Protein 6KRY (pdb70)

B-factor: mean 19.7, std 8.72, range [7.99, 68.61]

Sequence (224 aa):
DKNDLKKKSDIDSSKLFNLTSYYTDITWQLDESNKISTDQLLNNTIILKDIDISVLKTSSLKVEFNSSDLANQFKGKNIDIYGLYYGNKCVGLTEEKTSCLYGGVTIYDGNQLDEERVIGVNVFKDGIQQEGFVIKTKKAKVTVQELDTKVRFKLENLYKIYNKDTGNIQKGCIFFHSNNHQNQSFYYDLYNIKGSVGAEFFQFYSDNRTVSSSNYHIDVFLYK

Organism: Staphylococcus aureus (NCBI:txid1280)

CATH classification: 3.10.20.120 (+1 more: 2.40.50.110)

Radius of gyration: 17.5 Å; Cα contacts (8 Å, |Δi|>4): 479; chains: 1; bounding box: 30×43×47 Å

Structure (mmCIF, N/CA/C/O backbone):
data_6KRY
#
_entry.id   6KRY
#
_cell.length_a   42.000
_cell.length_b   64.420
_cell.length_c   50.140
_cell.angle_alpha   90.000
_cell.angle_beta   110.030
_cell.angle_gamma   90.000
#
_symmetry.space_group_name_H-M   'P 1 21 1'
#
loop_
_entity.id
_entity.type
_entity.pdbx_description
1 polymer 'Enterotoxin SEN variant'
2 water water
#
loop_
_atom_site.group_PDB
_atom_site.id
_atom_site.type_symbol
_atom_site.label_atom_id
_atom_site.label_alt_id
_atom_site.label_comp_id
_atom_site.label_asym_id
_atom_site.label_entity_id
_atom_site.label_seq_id
_atom_site.pdbx_PDB_ins_code
_atom_site.Cartn_x
_atom_site.Cartn_y
_atom_site.Cartn_z
_atom_site.occupancy
_atom_site.B_iso_or_equiv
_atom_site.auth_seq_id
_atom_site.auth_comp_id
_atom_site.auth_asym_id
_atom_site.auth_atom_id
_atom_site.pdbx_PDB_model_num
ATOM 1 N N . ASP A 1 3 ? 19.263 47.810 -8.502 1.00 24.03 27 ASP A N 1
ATOM 2 C CA . ASP A 1 3 ? 19.689 46.898 -9.635 1.00 23.41 27 ASP A CA 1
ATOM 3 C C . ASP A 1 3 ? 18.718 45.711 -9.685 1.00 20.86 27 ASP A C 1
ATOM 4 O O . ASP A 1 3 ? 18.786 44.829 -8.839 1.00 18.66 27 ASP A O 1
ATOM 9 N N . LYS A 1 4 ? 17.865 45.685 -10.711 1.00 20.20 28 LYS A N 1
ATOM 10 C CA . LYS A 1 4 ? 16.837 44.659 -10.873 1.00 20.28 28 LYS A CA 1
ATOM 11 C C . LYS A 1 4 ? 17.453 43.257 -10.957 1.00 17.50 28 LYS A C 1
ATOM 12 O O . LYS A 1 4 ? 16.790 42.293 -10.572 1.00 16.46 28 LYS A O 1
ATOM 18 N N . ASN A 1 5 ? 18.699 43.127 -11.444 1.00 14.96 29 ASN A N 1
ATOM 19 C CA . ASN A 1 5 ? 19.300 41.808 -11.617 1.00 16.82 29 ASN A CA 1
ATOM 20 C C . ASN A 1 5 ? 19.891 41.270 -10.302 1.00 17.49 29 ASN A C 1
ATOM 21 O O . ASN A 1 5 ? 20.302 40.128 -10.258 1.00 18.40 29 ASN A O 1
ATOM 26 N N . ASP A 1 6 ? 19.846 42.057 -9.227 1.00 18.14 30 ASP A N 1
ATOM 27 C CA . ASP A 1 6 ? 20.139 41.586 -7.892 1.00 20.99 30 ASP A CA 1
ATOM 28 C C . ASP A 1 6 ? 18.871 41.067 -7.194 1.00 21.20 30 ASP A C 1
ATOM 29 O O . ASP A 1 6 ? 18.948 40.516 -6.076 1.00 25.54 30 ASP A O 1
ATOM 34 N N . LEU A 1 7 ? 17.692 41.286 -7.780 1.00 17.05 31 LEU A N 1
ATOM 35 C CA . LEU A 1 7 ? 16.447 40.866 -7.139 1.00 17.06 31 LEU A CA 1
ATOM 36 C C . LEU A 1 7 ? 16.023 39.513 -7.694 1.00 18.17 31 LEU A C 1
ATOM 37 O O . LEU A 1 7 ? 16.214 39.251 -8.875 1.00 15.32 31 LEU A O 1
ATOM 42 N N . LYS A 1 8 ? 15.459 38.670 -6.835 1.00 17.19 32 LYS A N 1
ATOM 43 C CA . LYS A 1 8 ? 14.981 37.345 -7.242 1.00 18.44 32 LYS A CA 1
ATOM 44 C C . LYS A 1 8 ? 13.646 37.494 -7.987 1.00 16.59 32 LYS A C 1
ATOM 45 O O . LYS A 1 8 ? 12.916 38.481 -7.830 1.00 14.94 32 LYS A O 1
ATOM 51 N N . LYS A 1 9 ? 13.324 36.476 -8.771 1.00 16.66 33 LYS A N 1
ATOM 52 C CA . LYS A 1 9 ? 12.182 36.486 -9.645 1.00 18.76 33 LYS A CA 1
ATOM 53 C C . LYS A 1 9 ? 11.028 35.680 -9.024 1.00 18.46 33 LYS A C 1
ATOM 54 O O . LYS A 1 9 ? 11.250 34.585 -8.546 1.00 18.26 33 LYS A O 1
ATOM 60 N N . LYS A 1 10 ? 9.797 36.208 -9.075 1.00 16.34 34 LYS A N 1
ATOM 61 C CA . LYS A 1 10 ? 8.636 35.460 -8.607 1.00 17.25 34 LYS A CA 1
ATOM 62 C C . LYS A 1 10 ? 8.500 34.087 -9.305 1.00 18.18 34 LYS A C 1
ATOM 63 O O . LYS A 1 10 ? 8.134 33.104 -8.659 1.00 17.61 34 LYS A O 1
ATOM 69 N N . SER A 1 11 ? 8.752 34.027 -10.613 1.00 19.89 35 SER A N 1
ATOM 70 C CA . SER A 1 11 ? 8.555 32.797 -11.397 1.00 22.10 35 SER A CA 1
ATOM 71 C C . SER A 1 11 ? 9.547 31.698 -11.003 1.00 22.91 35 SER A C 1
ATOM 72 O O . SER A 1 11 ? 9.361 30.573 -11.384 1.00 24.34 35 SER A O 1
ATOM 75 N N . ASP A 1 12 ? 10.583 32.006 -10.224 1.00 24.18 36 ASP A N 1
ATOM 76 C CA . ASP A 1 12 ? 11.532 30.990 -9.714 1.00 26.06 36 ASP A CA 1
ATOM 77 C C . ASP A 1 12 ? 11.113 30.408 -8.355 1.00 23.53 36 ASP A C 1
ATOM 78 O O . ASP A 1 12 ? 11.872 29.618 -7.750 1.00 20.96 36 ASP A O 1
ATOM 83 N N . ILE A 1 13 ? 9.986 30.880 -7.801 1.00 19.09 37 ILE A N 1
ATOM 84 C CA . ILE A 1 13 ? 9.499 30.393 -6.543 1.00 18.09 37 ILE A CA 1
ATOM 85 C C . ILE A 1 13 ? 8.526 29.253 -6.852 1.00 16.59 37 ILE A C 1
ATOM 86 O O . ILE A 1 13 ? 7.657 29.393 -7.707 1.00 17.99 37 ILE A O 1
ATOM 91 N N . ASP A 1 14 ? 8.755 28.115 -6.203 1.00 17.19 38 ASP A N 1
ATOM 92 C CA . ASP A 1 14 ? 7.898 26.955 -6.284 1.00 19.49 38 ASP A CA 1
ATOM 93 C C . ASP A 1 14 ? 6.427 27.370 -6.069 1.00 17.82 38 ASP A C 1
ATOM 94 O O . ASP A 1 14 ? 6.127 28.158 -5.183 1.00 15.82 38 ASP A O 1
ATOM 99 N N . SER A 1 15 ? 5.500 26.834 -6.872 1.00 15.34 39 SER A N 1
ATOM 100 C CA . SER A 1 15 ? 4.111 27.195 -6.741 1.00 14.48 39 SER A CA 1
ATOM 101 C C . SER A 1 15 ? 3.572 26.895 -5.333 1.00 13.51 39 SER A C 1
ATOM 102 O O . SER A 1 15 ? 2.802 27.686 -4.834 1.00 12.62 39 SER A O 1
ATOM 105 N N . SER A 1 16 ? 3.981 25.787 -4.696 1.00 13.63 40 SER A N 1
ATOM 106 C CA . SER A 1 16 ? 3.470 25.495 -3.321 1.00 14.37 40 SER A CA 1
ATOM 107 C C . SER A 1 16 ? 3.882 26.587 -2.323 1.00 14.38 40 SER A C 1
ATOM 108 O O . SER A 1 16 ? 3.135 26.960 -1.397 1.00 13.75 40 SER A O 1
ATOM 111 N N . LYS A 1 17 ? 5.103 27.087 -2.474 1.00 14.75 41 LYS A N 1
ATOM 112 C CA . LYS A 1 17 ? 5.589 28.139 -1.630 1.00 14.78 41 LYS A CA 1
ATOM 113 C C . LYS A 1 17 ? 4.784 29.433 -1.826 1.00 13.65 41 LYS A C 1
ATOM 114 O O . LYS A 1 17 ? 4.473 30.107 -0.875 1.00 12.61 41 LYS A O 1
A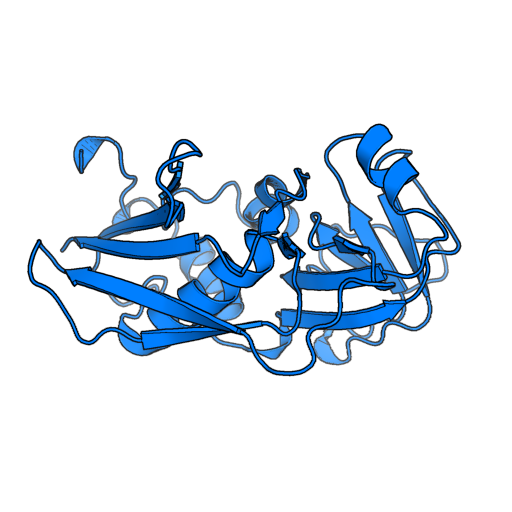TOM 120 N N . LEU A 1 18 ? 4.521 29.830 -3.065 1.00 12.40 42 LEU A N 1
ATOM 121 C CA . LEU A 1 18 ? 3.720 31.018 -3.295 1.00 12.53 42 LEU A CA 1
ATOM 122 C C . LEU A 1 18 ? 2.335 30.857 -2.674 1.00 12.64 42 LEU A C 1
ATOM 123 O O . LEU A 1 18 ? 1.761 31.805 -2.125 1.00 12.85 42 LEU A O 1
ATOM 128 N N . PHE A 1 19 ? 1.786 29.641 -2.743 1.00 12.16 43 PHE A N 1
ATOM 129 C CA . PHE A 1 19 ? 0.477 29.376 -2.164 1.00 12.08 43 PHE A CA 1
ATOM 130 C C . PHE A 1 19 ? 0.479 29.606 -0.636 1.00 12.45 43 PHE A C 1
ATOM 131 O O . PHE A 1 19 ? -0.410 30.249 -0.051 1.00 13.43 43 PHE A O 1
ATOM 139 N N . ASN A 1 20 ? 1.488 29.063 0.035 1.00 11.94 44 ASN A N 1
ATOM 140 C CA . ASN A 1 20 ? 1.660 29.250 1.502 1.00 12.87 44 ASN A CA 1
ATOM 141 C C . ASN A 1 20 ? 1.976 30.719 1.842 1.00 11.84 44 ASN A C 1
ATOM 142 O O . ASN A 1 20 ? 1.408 31.223 2.801 1.00 12.27 44 ASN A O 1
ATOM 147 N N . LEU A 1 21 ? 2.804 31.404 1.041 1.00 11.88 45 LEU A N 1
ATOM 148 C CA . LEU A 1 21 ? 3.072 32.836 1.280 1.00 11.83 45 LEU A CA 1
ATOM 149 C C . LEU A 1 21 ? 1.785 33.662 1.105 1.00 11.59 45 LEU A C 1
ATOM 150 O O . LEU A 1 21 ? 1.542 34.607 1.856 1.00 11.38 45 LEU A O 1
ATOM 155 N N . THR A 1 22 ? 0.974 33.310 0.115 1.00 12.02 46 THR A N 1
ATOM 156 C CA . THR A 1 22 ? -0.276 34.009 -0.108 1.00 13.29 46 THR A CA 1
ATOM 157 C C . THR A 1 22 ? -1.154 33.959 1.151 1.00 13.30 46 THR A C 1
ATOM 158 O O . THR A 1 22 ? -1.776 34.973 1.511 1.00 13.44 46 THR A O 1
ATOM 162 N N . SER A 1 23 ? -1.266 32.775 1.767 1.00 12.81 47 SER A N 1
ATOM 163 C CA . SER A 1 23 ? -2.054 32.608 3.000 1.00 14.30 47 SER A CA 1
ATOM 164 C C . SER A 1 23 ? -1.523 33.543 4.099 1.00 12.23 47 SER A C 1
ATOM 165 O O . SER A 1 23 ? -2.257 34.264 4.757 1.00 13.59 47 SER A O 1
ATOM 168 N N . TYR A 1 24 ? -0.200 33.550 4.267 1.00 11.58 48 TYR A N 1
ATOM 169 C CA . TYR A 1 24 ? 0.448 34.378 5.294 1.00 11.30 48 TYR A CA 1
ATOM 170 C C . TYR A 1 24 ? 0.187 35.886 5.126 1.00 12.05 48 TYR A C 1
ATOM 171 O O . TYR A 1 24 ? 0.157 36.629 6.132 1.00 12.72 48 TYR A O 1
ATOM 180 N N . TYR A 1 25 ? -0.034 36.355 3.881 1.00 11.16 49 TYR A N 1
ATOM 181 C CA . TYR A 1 25 ? -0.144 37.757 3.595 1.00 11.68 49 TYR A CA 1
ATOM 182 C C . TYR A 1 25 ? -1.571 38.117 3.155 1.00 12.71 49 TYR A C 1
ATOM 183 O O . TYR A 1 25 ? -1.793 39.273 2.826 1.00 14.35 49 TYR A O 1
ATOM 192 N N . THR A 1 26 ? -2.499 37.150 3.217 1.00 15.27 50 THR A N 1
ATOM 193 C CA . THR A 1 26 ? -3.927 37.397 2.964 1.00 18.68 50 THR A CA 1
ATOM 194 C C . THR A 1 26 ? -4.753 37.319 4.254 1.00 20.24 50 THR A C 1
ATOM 195 O O . THR A 1 26 ? -5.713 38.069 4.407 1.00 20.86 50 THR A O 1
ATOM 199 N N . ASP A 1 27 ? -4.477 36.342 5.120 1.00 20.10 51 ASP A N 1
ATOM 200 C CA . ASP A 1 27 ? -5.358 36.075 6.301 1.00 21.64 51 ASP A CA 1
ATOM 201 C C . ASP A 1 27 ? -4.789 36.837 7.495 1.00 20.23 51 ASP A C 1
ATOM 202 O O . ASP A 1 27 ? -3.676 36.490 7.911 1.00 15.37 51 ASP A O 1
ATOM 207 N N . ILE A 1 28 ? -5.502 37.865 7.984 1.00 19.31 52 ILE A N 1
ATOM 208 C CA . ILE A 1 28 ? -4.967 38.741 9.075 1.00 23.09 52 ILE A CA 1
ATOM 209 C C . ILE A 1 28 ? -4.719 37.939 10.353 1.00 21.17 52 ILE A C 1
ATOM 210 O O . ILE A 1 28 ? -3.961 38.420 11.203 1.00 20.83 52 ILE A O 1
ATOM 215 N N . THR A 1 29 ? -5.303 36.738 10.474 1.00 21.67 53 THR A N 1
ATOM 216 C CA . THR A 1 29 ? -5.158 35.926 11.681 1.00 22.35 53 THR A CA 1
ATOM 217 C C . THR A 1 29 ? -3.698 35.494 11.909 1.00 20.68 53 THR A C 1
ATOM 218 O O . THR A 1 29 ? -3.343 35.181 13.033 1.00 25.27 53 THR A O 1
ATOM 222 N N . TRP A 1 30 ? -2.843 35.502 10.887 1.00 16.59 54 TRP A N 1
ATOM 223 C CA . TRP A 1 30 ? -1.426 35.161 11.093 1.00 17.18 54 TRP A CA 1
ATOM 224 C C . TRP A 1 30 ? -0.653 36.263 11.831 1.00 15.72 54 TRP A C 1
ATOM 225 O O . TRP A 1 30 ? 0.484 36.019 12.173 1.00 16.00 54 TRP A O 1
ATOM 236 N N . GLN A 1 31 ? -1.208 37.476 11.954 1.00 17.22 55 GLN A N 1
ATOM 237 C CA . GLN A 1 31 ? -0.550 38.613 12.577 1.00 18.18 55 GLN A CA 1
ATOM 238 C C . GLN A 1 31 ? -0.888 38.616 14.067 1.00 18.39 55 GLN A C 1
ATOM 239 O O . GLN A 1 31 ? -2.016 38.865 14.438 1.00 18.85 55 GLN A O 1
ATOM 245 N N . LEU A 1 32 ? 0.114 38.319 14.883 1.00 15.67 56 LEU A N 1
ATOM 246 C CA . LEU A 1 32 ? 0.061 38.394 16.326 1.00 17.47 56 LEU A CA 1
ATOM 247 C C . LEU A 1 32 ? 0.357 39.846 16.721 1.00 17.61 56 LEU A C 1
ATOM 248 O O . LEU A 1 32 ? 1.243 40.482 16.158 1.00 16.83 56 LEU A O 1
ATOM 253 N N . ASP A 1 33 ? -0.460 40.404 17.616 1.00 16.59 57 ASP A N 1
ATOM 254 C CA . ASP A 1 33 ? -0.342 41.791 18.056 1.00 17.74 57 ASP A CA 1
ATOM 255 C C . ASP A 1 33 ? -0.728 41.790 19.549 1.00 18.58 57 ASP A C 1
ATOM 256 O O . ASP A 1 33 ? -1.923 41.884 19.890 1.00 18.89 57 ASP A O 1
ATOM 261 N N . GLU A 1 34 ? 0.268 41.638 20.426 1.00 16.02 58 GLU A N 1
ATOM 262 C CA . GLU A 1 34 ? 0.027 41.441 21.853 1.00 18.26 58 GLU A CA 1
ATOM 263 C C . GLU A 1 34 ? 0.712 42.559 22.609 1.00 16.75 58 GLU A C 1
ATOM 264 O O . GLU A 1 34 ? 1.805 42.972 22.208 1.00 15.46 58 GLU A O 1
ATOM 270 N N . SER A 1 35 ? 0.070 43.045 23.684 1.00 16.77 59 SER A N 1
ATOM 271 C CA . SER A 1 35 ? 0.641 44.181 24.460 1.00 16.74 59 SER A CA 1
ATOM 272 C C . SER A 1 35 ? 0.786 43.806 25.933 1.00 14.12 59 SER A C 1
ATOM 273 O O . SER A 1 35 ? -0.090 43.165 26.512 1.00 13.73 59 SER A O 1
ATOM 276 N N . ASN A 1 36 ? 1.883 44.271 26.504 1.00 12.21 60 ASN A N 1
ATOM 277 C CA . ASN A 1 36 ? 2.157 44.244 27.953 1.00 12.46 60 ASN A CA 1
ATOM 278 C C . ASN A 1 36 ? 2.092 42.805 28.489 1.00 12.56 60 ASN A C 1
ATOM 279 O O . ASN A 1 36 ? 1.387 42.503 29.446 1.00 11.07 60 ASN A O 1
ATOM 284 N N . LYS A 1 37 ? 2.891 41.937 27.875 1.00 11.98 61 LYS A N 1
ATOM 285 C CA . LYS A 1 37 ? 3.029 40.568 28.297 1.00 12.43 61 LYS A CA 1
ATOM 286 C C . LYS A 1 37 ? 4.391 40.398 28.963 1.00 12.00 61 LYS A C 1
ATOM 287 O O . LYS A 1 37 ? 5.216 41.276 28.934 1.00 11.23 61 LYS A O 1
ATOM 293 N N . ILE A 1 38 ? 4.621 39.226 29.562 1.00 12.30 62 ILE A N 1
ATOM 294 C CA . ILE A 1 38 ? 5.868 38.946 30.273 1.00 13.03 62 ILE A CA 1
ATOM 295 C C . ILE A 1 38 ? 6.178 37.463 30.094 1.00 12.65 62 ILE A C 1
ATOM 296 O O . ILE A 1 38 ? 5.287 36.596 30.265 1.00 13.61 62 ILE A O 1
ATOM 301 N N . SER A 1 39 ? 7.441 37.153 29.817 1.00 13.04 63 SER A N 1
ATOM 302 C CA . SER A 1 39 ? 7.866 35.769 29.685 1.00 12.70 63 SER A CA 1
ATOM 303 C C . SER A 1 39 ? 8.114 35.136 31.054 1.00 13.78 63 SER A C 1
ATOM 304 O O . SER A 1 39 ? 8.590 35.787 32.012 1.00 12.02 63 SER A O 1
ATOM 307 N N . THR A 1 40 ? 7.806 33.831 31.138 1.00 13.19 64 THR A N 1
ATOM 308 C CA . THR A 1 40 ? 7.915 33.088 32.401 1.00 13.90 64 THR A CA 1
ATOM 309 C C . THR A 1 40 ? 8.680 31.756 32.259 1.00 14.50 64 THR A C 1
ATOM 310 O O . THR A 1 40 ? 8.904 31.094 33.254 1.00 15.11 64 THR A O 1
ATOM 314 N N . ASP A 1 41 ? 9.160 31.427 31.061 1.00 13.10 65 ASP A N 1
ATOM 315 C CA . ASP A 1 41 ? 9.995 30.203 30.859 1.00 13.90 65 ASP A CA 1
ATOM 316 C C . ASP A 1 41 ? 10.880 30.409 29.630 1.00 13.32 65 ASP A C 1
ATOM 317 O O . ASP A 1 41 ? 10.845 31.475 28.972 1.00 12.08 65 ASP A O 1
ATOM 322 N N . GLN A 1 42 ? 11.690 29.386 29.337 1.00 12.52 66 GLN A N 1
ATOM 323 C CA . GLN A 1 42 ? 12.708 29.481 28.350 1.00 12.66 66 GLN A CA 1
ATOM 324 C C . GLN A 1 42 ? 13.140 28.049 28.012 1.00 12.86 66 GLN A C 1
ATOM 325 O O . GLN A 1 42 ? 13.222 27.230 28.911 1.00 13.03 66 GLN A O 1
ATOM 331 N N . LEU A 1 43 ? 13.384 27.755 26.736 1.00 12.01 67 LEU A N 1
ATOM 332 C CA . LEU A 1 43 ? 14.035 26.481 26.353 1.00 11.70 67 LEU A CA 1
ATOM 333 C C . LEU A 1 43 ? 15.480 26.819 25.976 1.00 11.98 67 LEU A C 1
ATOM 334 O O . LEU A 1 43 ? 16.292 26.988 26.883 1.00 11.56 67 LEU A O 1
ATOM 339 N N . LEU A 1 44 ? 15.783 27.042 24.698 1.00 12.30 68 LEU A N 1
ATOM 340 C CA . LEU A 1 44 ? 17.164 27.428 24.383 1.00 12.45 68 LEU A CA 1
ATOM 341 C C . LEU A 1 44 ? 17.383 28.845 24.923 1.00 12.45 68 LEU A C 1
ATOM 342 O O . LEU A 1 44 ? 16.434 29.630 25.123 1.00 12.90 68 LEU A O 1
ATOM 347 N N . ASN A 1 45 ? 18.650 29.198 25.089 1.00 12.66 69 ASN A N 1
ATOM 348 C CA . ASN A 1 45 ? 19.047 30.467 25.673 1.00 13.10 69 ASN A CA 1
ATOM 349 C C . ASN A 1 45 ? 18.704 31.663 24.773 1.00 13.43 69 ASN A C 1
ATOM 350 O O . ASN A 1 45 ? 18.761 32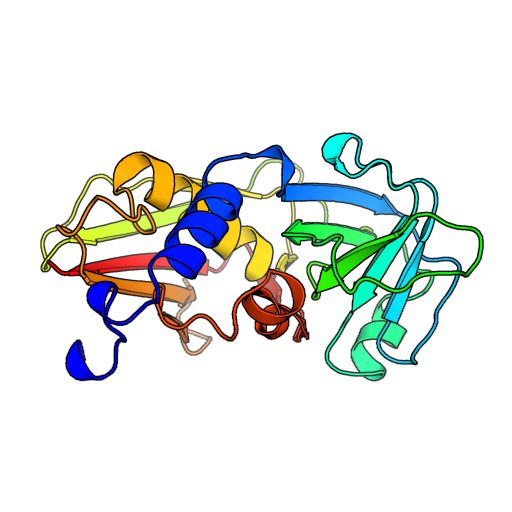.828 25.212 1.00 13.14 69 ASN A O 1
ATOM 355 N N . ASN A 1 46 ? 18.353 31.408 23.527 1.00 13.47 70 ASN A N 1
ATOM 356 C CA . ASN A 1 46 ? 17.935 32.499 22.629 1.00 13.81 70 ASN A CA 1
ATOM 357 C C . ASN A 1 46 ? 16.401 32.545 22.461 1.00 14.06 70 ASN A C 1
ATOM 358 O O . ASN A 1 46 ? 15.942 33.189 21.534 1.00 13.21 70 ASN A O 1
ATOM 363 N N . THR A 1 47 ? 15.629 31.937 23.382 1.00 12.33 71 THR A N 1
ATOM 364 C CA . THR A 1 47 ? 14.177 31.937 23.365 1.00 12.26 71 THR A CA 1
ATOM 365 C C . THR A 1 47 ? 13.634 32.484 24.680 1.00 11.27 71 THR A C 1
ATOM 366 O O . THR A 1 47 ? 14.324 32.503 25.688 1.00 11.17 71 THR A O 1
ATOM 370 N N . ILE A 1 48 ? 12.391 32.965 24.632 1.00 11.19 72 ILE A N 1
ATOM 371 C CA . ILE A 1 48 ? 11.584 33.216 25.783 1.00 10.89 72 ILE A CA 1
ATOM 372 C C . ILE A 1 48 ? 10.181 32.663 25.509 1.00 11.00 72 ILE A C 1
ATOM 373 O O . ILE A 1 48 ? 9.737 32.577 24.365 1.00 11.90 72 ILE A O 1
ATOM 378 N N . ILE A 1 49 ? 9.510 32.205 26.580 1.00 11.50 73 ILE A N 1
ATOM 379 C CA . ILE A 1 49 ? 8.222 31.600 26.493 1.00 12.68 73 ILE A CA 1
ATOM 380 C C . ILE A 1 49 ? 7.225 32.375 27.344 1.00 12.38 73 ILE A C 1
ATOM 381 O O . ILE A 1 49 ? 7.464 32.690 28.511 1.00 11.95 73 ILE A O 1
ATOM 386 N N . LEU A 1 50 ? 6.093 32.676 26.707 1.00 13.32 74 LEU A N 1
ATOM 387 C CA . LEU A 1 50 ? 4.972 33.406 27.275 1.00 14.96 74 LEU A CA 1
ATOM 388 C C . LEU A 1 50 ? 3.733 32.519 27.315 1.00 15.75 74 LEU A C 1
ATOM 389 O O . LEU A 1 50 ? 3.417 31.834 26.327 1.00 14.10 74 LEU A O 1
ATOM 394 N N . LYS A 1 51 ? 3.014 32.583 28.446 1.00 15.89 75 LYS A N 1
ATOM 395 C CA . LYS A 1 51 ? 1.788 31.804 28.679 1.00 17.37 75 LYS A CA 1
ATOM 396 C C . LYS A 1 51 ? 0.549 32.629 28.326 1.00 18.25 75 LYS A C 1
ATOM 397 O O . L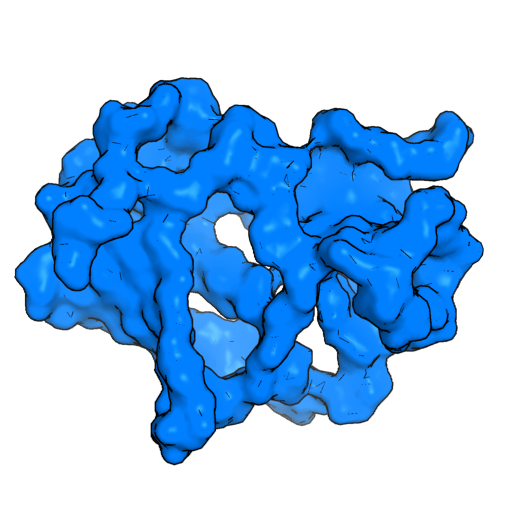YS A 1 51 ? 0.615 33.826 28.238 1.00 17.49 75 LYS A O 1
ATOM 403 N N . ASP A 1 52 ? -0.581 31.943 28.154 1.00 21.17 76 ASP A N 1
ATOM 404 C CA . ASP A 1 52 ? -1.888 32.588 28.003 1.00 24.55 76 ASP A CA 1
ATOM 405 C C . ASP A 1 52 ? -1.837 33.563 26.827 1.00 22.93 76 ASP A C 1
ATOM 406 O O . ASP A 1 52 ? -2.295 34.692 26.893 1.00 24.87 76 ASP A O 1
ATOM 411 N N . ILE A 1 53 ? -1.252 33.103 25.738 1.00 19.79 77 ILE A N 1
ATOM 412 C CA . ILE A 1 53 ? -1.385 33.772 24.466 1.00 20.57 77 ILE A CA 1
ATOM 413 C C . ILE A 1 53 ? -2.209 32.852 23.566 1.00 21.47 77 ILE A C 1
ATOM 414 O O . ILE A 1 53 ? -1.681 31.855 23.064 1.00 20.53 77 ILE A O 1
ATOM 419 N N . ASP A 1 54 ? -3.483 33.192 23.378 1.00 20.75 78 ASP A N 1
ATOM 420 C CA . ASP A 1 54 ? -4.435 32.261 22.797 1.00 24.21 78 ASP A CA 1
ATOM 421 C C . ASP A 1 54 ? -4.536 32.556 21.308 1.00 21.04 78 ASP A C 1
ATOM 422 O O . ASP A 1 54 ? -4.801 33.678 20.889 1.00 22.12 78 ASP A O 1
ATOM 427 N N . ILE A 1 55 ? -4.220 31.543 20.514 1.00 19.32 79 ILE A N 1
ATOM 428 C CA . ILE A 1 55 ? -4.320 31.637 19.089 1.00 20.96 79 ILE A CA 1
ATOM 429 C C . ILE A 1 55 ? -5.315 30.563 18.629 1.00 21.92 79 ILE A C 1
ATOM 430 O O . ILE A 1 55 ? -4.984 29.349 18.512 1.00 22.58 79 ILE A O 1
ATOM 435 N N . SER A 1 56 ? -6.523 31.040 18.369 1.00 25.20 80 SER A N 1
ATOM 436 C CA . SER A 1 56 ? -7.664 30.207 18.098 1.00 28.68 80 SER A CA 1
ATOM 437 C C . SER A 1 56 ? -7.423 29.292 16.889 1.00 26.90 80 SER A C 1
ATOM 438 O O . SER A 1 56 ? -7.722 28.090 16.907 1.00 29.01 80 SER A O 1
ATOM 441 N N . VAL A 1 57 ? -6.869 29.847 15.823 1.00 28.82 81 VAL A N 1
ATOM 442 C CA . VAL A 1 57 ? -6.802 29.091 14.576 1.00 29.68 81 VAL A CA 1
ATOM 443 C C . VAL A 1 57 ? -5.839 27.906 14.702 1.00 29.22 81 VAL A C 1
ATOM 444 O O . VAL A 1 57 ? -5.992 26.951 13.957 1.00 29.20 81 VAL A O 1
ATOM 448 N N . LEU A 1 58 ? -4.854 27.945 15.612 1.00 26.16 82 LEU A N 1
ATOM 449 C CA . LEU A 1 58 ? -3.909 26.811 15.766 1.00 25.26 82 LEU A CA 1
ATOM 450 C C . LEU A 1 58 ? -4.204 26.046 17.063 1.00 23.27 82 LEU A C 1
ATOM 451 O O . LEU A 1 58 ? -3.562 25.069 17.340 1.00 21.04 82 LEU A O 1
ATOM 456 N N . LYS A 1 59 ? -5.157 26.539 17.854 1.00 24.74 83 LYS A N 1
ATOM 457 C CA . LYS A 1 59 ? -5.552 25.958 19.156 1.00 25.67 83 LYS A CA 1
ATOM 458 C C . LYS A 1 59 ? -4.347 25.913 20.093 1.00 24.55 83 LYS A C 1
ATOM 459 O O . LYS A 1 59 ? -4.160 24.920 20.770 1.00 24.26 83 LYS A O 1
ATOM 465 N N . THR A 1 60 ? -3.544 26.990 20.132 1.00 21.62 84 THR A N 1
ATOM 466 C CA . THR A 1 60 ? -2.378 27.069 21.026 1.00 19.70 84 THR A CA 1
ATOM 467 C C . THR A 1 60 ? -2.642 28.143 22.086 1.00 18.59 84 THR A C 1
ATOM 468 O O . THR A 1 60 ? -3.434 29.041 21.874 1.00 20.56 84 THR A O 1
ATOM 472 N N . SER A 1 61 ? -1.953 28.010 23.225 1.00 19.87 85 SER A N 1
ATOM 473 C CA . SER A 1 61 ? -2.103 28.851 24.425 1.00 20.89 85 SER A CA 1
ATOM 474 C C . SER A 1 61 ? -0.790 29.486 24.861 1.00 18.22 85 SER A C 1
ATOM 475 O O . SER A 1 61 ? -0.814 30.295 25.791 1.00 19.60 85 SER A O 1
ATOM 478 N N . SER A 1 62 ? 0.345 28.991 24.350 1.00 16.90 86 SER A N 1
ATOM 479 C CA . SER A 1 62 ? 1.661 29.529 24.702 1.00 16.07 86 SER A CA 1
ATOM 480 C C . SER A 1 62 ? 2.381 30.031 23.450 1.00 15.58 86 SER A C 1
ATOM 481 O O . SER A 1 62 ? 2.067 29.613 22.354 1.00 15.43 86 SER A O 1
ATOM 484 N N . LEU A 1 63 ? 3.350 30.924 23.653 1.00 13.89 87 LEU A N 1
ATOM 485 C CA . LEU A 1 63 ? 4.111 31.503 22.550 1.00 13.77 87 LEU A CA 1
ATOM 486 C C . LEU A 1 63 ? 5.600 31.425 22.889 1.00 12.84 87 LEU A C 1
ATOM 487 O O . LEU A 1 63 ? 6.012 31.923 23.951 1.00 11.97 87 LEU A O 1
ATOM 492 N N . LYS A 1 64 ? 6.389 30.918 21.943 1.00 12.47 88 LYS A N 1
ATOM 493 C CA . LYS A 1 64 ? 7.822 30.967 22.122 1.00 11.59 88 LYS A CA 1
ATOM 494 C C . LYS A 1 64 ? 8.352 31.963 21.099 1.00 11.46 88 LYS A C 1
ATOM 495 O O . LYS A 1 64 ? 8.059 31.886 19.916 1.00 12.16 88 LYS A O 1
ATOM 501 N N . VAL A 1 65 ? 9.071 32.952 21.587 1.00 11.61 89 VAL A N 1
ATOM 502 C CA . VAL A 1 65 ? 9.784 33.885 20.732 1.00 12.04 89 VAL A CA 1
ATOM 503 C C . VAL A 1 65 ? 11.232 33.423 20.620 1.00 12.52 89 VAL A C 1
ATOM 504 O O . VAL A 1 65 ? 11.895 33.151 21.632 1.00 12.87 89 VAL A O 1
ATOM 508 N N . GLU A 1 66 ? 11.701 33.382 19.369 1.00 12.52 90 GLU A N 1
ATOM 509 C CA . GLU A 1 66 ? 13.048 32.985 19.017 1.00 14.27 90 GLU A CA 1
ATOM 510 C C . GLU A 1 66 ? 13.822 34.204 18.493 1.00 12.61 90 GLU A C 1
ATOM 511 O O . GLU A 1 66 ? 13.355 34.892 17.569 1.00 11.89 90 GLU A O 1
ATOM 517 N N . PHE A 1 67 ? 15.026 34.408 19.052 1.00 11.36 91 PHE A N 1
ATOM 518 C CA . PHE A 1 67 ? 15.930 35.470 18.695 1.00 11.42 91 PHE A CA 1
ATOM 519 C C . PHE A 1 67 ? 17.206 34.824 18.159 1.00 12.08 91 PHE A C 1
ATOM 520 O O . PHE A 1 67 ? 17.370 33.619 18.361 1.00 11.57 91 PHE A O 1
ATOM 528 N N . ASN A 1 68 ? 18.089 35.630 17.573 1.00 11.68 92 ASN A N 1
ATOM 529 C CA . ASN A 1 68 ? 19.294 35.099 16.936 1.00 14.44 92 ASN A CA 1
ATOM 530 C C . ASN A 1 68 ? 20.460 35.104 17.943 1.00 14.94 92 ASN A C 1
ATOM 531 O O . ASN A 1 68 ? 21.562 34.725 17.562 1.00 16.40 92 ASN A O 1
ATOM 536 N N . SER A 1 69 ? 20.207 35.438 19.211 1.00 14.38 93 SER A N 1
ATOM 537 C CA . SER A 1 69 ? 21.276 35.488 20.229 1.00 14.64 93 SER A CA 1
ATOM 538 C C . SER A 1 69 ? 20.678 35.359 21.624 1.00 14.61 93 SER A C 1
ATOM 539 O O . SER A 1 69 ? 19.557 35.815 21.858 1.00 13.35 93 SER A O 1
ATOM 542 N N . SER A 1 70 ? 21.496 34.847 22.552 1.00 13.96 94 SER A N 1
ATOM 543 C CA . SER A 1 70 ? 21.232 34.830 23.959 1.00 14.94 94 SER A CA 1
ATOM 544 C C . SER A 1 70 ? 21.137 36.256 24.493 1.00 14.63 94 SER A C 1
ATOM 545 O O . SER A 1 70 ? 20.350 36.579 25.379 1.00 14.10 94 SER A O 1
ATOM 548 N N . ASP A 1 71 ? 21.989 37.132 23.964 1.00 18.42 95 ASP A N 1
ATOM 549 C CA . ASP A 1 71 ? 21.955 38.552 24.317 1.00 19.96 95 ASP A CA 1
ATOM 550 C C . ASP A 1 71 ? 20.554 39.161 24.141 1.00 18.97 95 ASP A C 1
ATOM 551 O O . ASP A 1 71 ? 20.061 39.880 25.038 1.00 15.54 95 ASP A O 1
ATOM 556 N N . LEU A 1 72 ? 19.898 38.882 23.003 1.00 16.82 96 LEU A N 1
ATOM 557 C CA . LEU A 1 72 ? 18.568 39.459 22.751 1.00 16.34 96 LEU A CA 1
ATOM 558 C C . LEU A 1 72 ? 17.563 38.876 23.734 1.00 16.76 96 LEU A C 1
ATOM 559 O O . LEU A 1 72 ? 16.753 39.598 24.345 1.00 17.91 96 LEU A O 1
ATOM 564 N N . ALA A 1 73 ? 17.588 37.556 23.937 1.00 15.76 97 ALA A N 1
ATOM 565 C CA . ALA A 1 73 ? 16.658 36.972 24.876 1.00 16.94 97 ALA A CA 1
ATOM 566 C C . ALA A 1 73 ? 16.807 37.609 26.282 1.00 16.34 97 ALA A C 1
ATOM 567 O O . ALA A 1 73 ? 15.833 37.938 26.950 1.00 15.14 97 ALA A O 1
ATOM 569 N N . ASN A 1 74 ? 18.048 37.810 26.729 1.00 17.04 98 ASN A N 1
ATOM 570 C CA . ASN A 1 74 ? 18.371 38.378 28.042 1.00 16.94 98 ASN A CA 1
ATOM 571 C C . ASN A 1 74 ? 17.841 39.809 28.176 1.00 16.72 98 ASN A C 1
ATOM 572 O O . ASN A 1 74 ? 17.465 40.195 29.256 1.00 18.02 98 ASN A O 1
ATOM 577 N N . GLN A 1 75 ? 17.793 40.565 27.086 1.00 18.12 99 GLN A N 1
ATOM 578 C CA . GLN A 1 75 ? 17.264 41.923 27.102 1.00 19.94 99 GLN A CA 1
ATOM 579 C C . GLN A 1 75 ? 15.764 41.921 27.426 1.00 18.65 99 GLN A C 1
ATOM 580 O O . GLN A 1 75 ? 15.245 42.911 27.982 1.00 19.41 99 GLN A O 1
ATOM 586 N N . PHE A 1 76 ? 15.044 40.864 27.016 1.00 16.12 100 PHE A N 1
ATOM 587 C CA . PHE A 1 76 ? 13.597 40.853 27.088 1.00 14.45 100 PHE A CA 1
ATOM 588 C C . PHE A 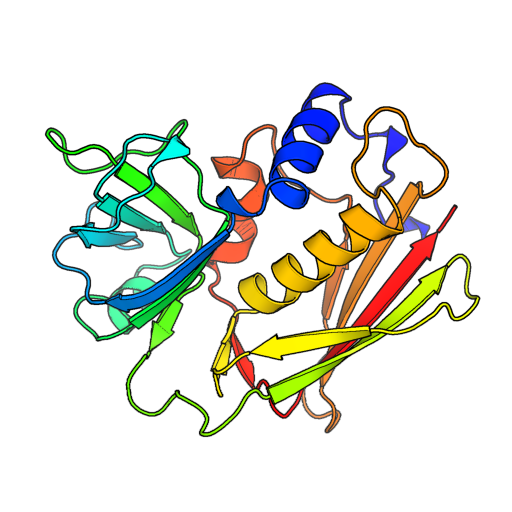1 76 ? 13.015 39.849 28.094 1.00 14.48 100 PHE A C 1
ATOM 589 O O . PHE A 1 76 ? 11.846 40.054 28.508 1.00 13.26 100 PHE A O 1
ATOM 597 N N . LYS A 1 77 ? 13.771 38.830 28.557 1.00 15.85 101 LYS A N 1
ATOM 598 C CA . LYS A 1 77 ? 13.154 37.818 29.404 1.00 16.12 101 LYS A CA 1
ATOM 599 C C . LYS A 1 77 ? 12.689 38.449 30.728 1.00 15.84 101 LYS A C 1
ATOM 600 O O . LYS A 1 77 ? 13.426 39.198 31.394 1.00 15.12 101 LYS A O 1
ATOM 606 N N . GLY A 1 78 ? 11.428 38.191 31.079 1.00 14.84 102 GLY A N 1
ATOM 607 C CA . GLY A 1 78 ? 10.865 38.645 32.365 1.00 16.47 102 GLY A CA 1
ATOM 608 C C . GLY A 1 78 ? 10.637 40.150 32.452 1.00 16.91 102 GLY A C 1
ATOM 609 O O . GLY A 1 78 ? 10.433 40.658 33.558 1.00 18.39 102 GLY A O 1
ATOM 610 N N . LYS A 1 79 ? 10.651 40.865 31.310 1.00 15.43 103 LYS A N 1
ATOM 611 C CA . LYS A 1 79 ? 10.283 42.264 31.249 1.00 15.39 103 LYS A CA 1
ATOM 612 C C . LYS A 1 79 ? 8.916 42.397 30.593 1.00 13.41 103 LYS A C 1
ATOM 613 O O . LYS A 1 79 ? 8.510 41.536 29.813 1.00 13.53 103 LYS A O 1
ATOM 619 N N . ASN A 1 80 ? 8.222 43.506 30.861 1.00 11.54 104 ASN A N 1
ATOM 620 C CA . ASN A 1 80 ? 6.970 43.780 30.158 1.00 11.14 104 ASN A CA 1
ATO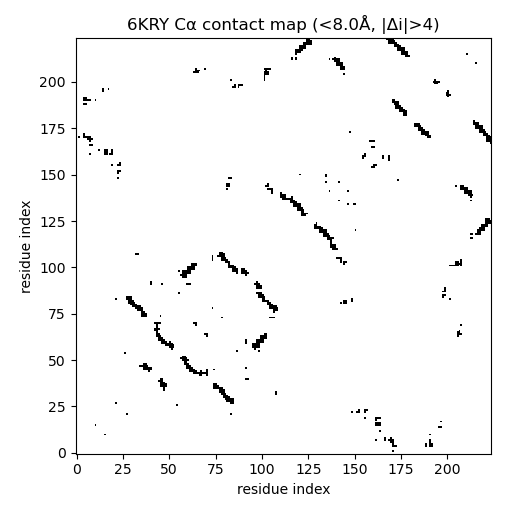M 621 C C . ASN A 1 80 ? 7.284 44.101 28.694 1.00 10.22 104 ASN A C 1
ATOM 622 O O . ASN A 1 80 ? 8.073 45.000 28.448 1.00 10.22 104 ASN A O 1
ATOM 627 N N . ILE A 1 81 ? 6.662 43.385 27.751 1.00 9.91 105 ILE A N 1
ATOM 628 C CA . ILE A 1 81 ? 6.965 43.492 26.340 1.00 9.48 105 ILE A CA 1
ATOM 629 C C . ILE A 1 81 ? 5.661 43.553 25.527 1.00 10.02 105 ILE A C 1
ATOM 630 O O . ILE A 1 81 ? 4.611 43.069 25.939 1.00 8.80 105 ILE A O 1
ATOM 635 N N . ASP A 1 82 ? 5.786 44.139 24.344 1.00 10.61 106 ASP A N 1
ATOM 636 C CA . ASP A 1 82 ? 4.821 44.017 23.244 1.00 10.92 106 ASP A CA 1
ATOM 637 C C . ASP A 1 82 ? 5.407 43.081 22.186 1.00 10.78 106 ASP A C 1
ATOM 638 O O . ASP A 1 82 ? 6.621 42.971 22.027 1.00 9.37 106 ASP A O 1
ATOM 643 N N . ILE A 1 83 ? 4.512 42.394 21.470 1.00 11.11 107 ILE A N 1
ATOM 644 C CA . ILE A 1 83 ? 4.938 41.453 20.487 1.00 11.74 107 ILE A CA 1
ATOM 645 C C . ILE A 1 83 ? 4.105 41.638 19.233 1.00 11.56 107 ILE A C 1
ATOM 646 O O . ILE A 1 83 ? 2.877 41.631 19.296 1.00 12.82 107 ILE A O 1
ATOM 651 N N . TYR A 1 84 ? 4.781 41.705 18.079 1.00 11.02 108 TYR A N 1
ATOM 652 C CA . TYR A 1 84 ? 4.104 41.835 16.846 1.00 11.77 108 TYR A CA 1
ATOM 653 C C . TYR A 1 84 ? 4.848 40.982 15.820 1.00 12.03 108 TYR A C 1
ATOM 654 O O . TYR A 1 84 ? 6.011 41.212 15.599 1.00 13.79 108 TYR A O 1
ATOM 663 N N . GLY A 1 85 ? 4.145 40.088 15.131 1.00 11.87 109 GLY A N 1
ATOM 664 C CA . GLY A 1 85 ? 4.717 39.484 13.944 1.00 13.49 109 GLY A CA 1
ATOM 665 C C . GLY A 1 85 ? 3.933 38.301 13.422 1.00 13.66 109 GLY A C 1
ATOM 666 O O . GLY A 1 85 ? 2.784 38.049 13.827 1.00 13.69 109 GLY A O 1
ATOM 667 N N . LEU A 1 86 ? 4.584 37.557 12.521 1.00 12.77 110 LEU A N 1
ATOM 668 C CA . LEU A 1 86 ? 3.974 36.388 11.892 1.00 12.39 110 LEU A CA 1
ATOM 669 C C . LEU A 1 86 ? 4.428 35.105 12.598 1.00 12.74 110 LEU A C 1
ATOM 670 O O . LEU A 1 86 ? 5.628 34.796 12.669 1.00 13.31 110 LEU A O 1
ATOM 675 N N . TYR A 1 87 ? 3.456 34.332 13.090 1.00 12.53 111 TYR A N 1
ATOM 676 C CA . TYR A 1 87 ? 3.756 33.131 13.856 1.00 12.25 111 TYR A CA 1
ATOM 677 C C . TYR A 1 87 ? 3.567 31.881 12.997 1.00 13.72 111 TYR A C 1
ATOM 678 O O . TYR A 1 87 ? 2.986 31.899 11.896 1.00 14.04 111 TYR A O 1
ATOM 687 N N . TYR A 1 88 ? 4.088 30.771 13.538 1.00 14.11 112 TYR A N 1
ATOM 688 C CA . TYR A 1 88 ? 3.965 29.480 12.937 1.00 15.83 112 TYR A CA 1
ATOM 689 C C . TYR A 1 88 ? 3.711 28.434 14.021 1.00 17.04 112 TYR A C 1
ATOM 690 O O . TYR A 1 88 ? 4.104 28.587 15.175 1.00 14.07 112 TYR A O 1
ATOM 699 N N . GLY A 1 89 ? 3.019 27.365 13.623 1.00 19.58 113 GLY A N 1
ATOM 700 C CA . GLY A 1 89 ? 2.677 26.266 14.520 1.00 22.01 113 GLY A CA 1
ATOM 701 C C . GLY A 1 89 ? 3.471 24.999 14.218 1.00 27.74 113 GLY A C 1
ATOM 702 O O . GLY A 1 89 ? 3.833 24.276 15.156 1.00 27.84 113 GLY A O 1
ATOM 703 N N . ASN A 1 90 ? 3.732 24.734 12.926 1.00 30.16 114 ASN A N 1
ATOM 704 C CA . ASN A 1 90 ? 4.429 23.539 12.414 1.00 29.63 114 ASN A CA 1
ATOM 705 C C . ASN A 1 90 ? 5.926 23.650 12.699 1.00 28.83 114 ASN A C 1
ATOM 706 O O . ASN A 1 90 ? 6.530 24.624 12.300 1.00 29.89 114 ASN A O 1
ATOM 711 N N . LYS A 1 91 ? 6.512 22.612 1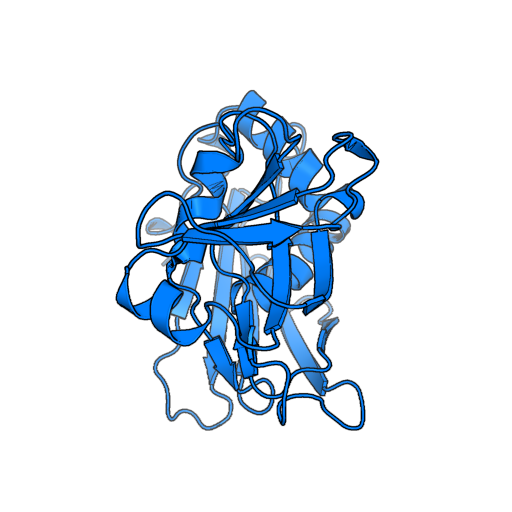3.327 1.00 33.83 115 LYS A N 1
ATOM 712 C CA . LYS A 1 91 ? 7.951 22.553 13.750 1.00 35.24 115 LYS A CA 1
ATOM 713 C C . LYS A 1 91 ? 8.166 23.381 15.027 1.00 32.93 115 LYS A C 1
ATOM 714 O O . LYS A 1 91 ? 9.334 23.594 15.415 1.00 35.01 115 LYS A O 1
ATOM 720 N N . CYS A 1 92 ? 7.086 23.898 15.644 1.00 29.55 116 CYS A N 1
ATOM 721 C CA . CYS A 1 92 ? 7.233 24.737 16.850 1.00 25.28 116 CYS A CA 1
ATOM 722 C C . CYS A 1 92 ? 7.268 23.792 18.043 1.00 22.78 116 CYS A C 1
ATOM 723 O O . CYS A 1 92 ? 6.353 23.043 18.243 1.00 22.10 116 CYS A O 1
ATOM 726 N N . VAL A 1 93 ? 8.351 23.869 18.813 1.00 19.53 117 VAL A N 1
ATOM 727 C CA . VAL A 1 93 ? 8.507 23.113 20.026 1.00 19.99 117 VAL A CA 1
ATOM 728 C C . VAL A 1 93 ? 8.370 24.040 21.233 1.00 18.52 117 VAL A C 1
ATOM 729 O O . VAL A 1 93 ? 9.168 24.984 21.400 1.00 18.70 117 VAL A O 1
ATOM 733 N N . GLY A 1 94 ? 7.412 23.718 22.101 1.00 17.13 118 GLY A N 1
ATOM 734 C CA . GLY A 1 94 ? 7.264 24.344 23.380 1.00 17.86 118 GLY A CA 1
ATOM 735 C C . GLY A 1 94 ? 7.427 23.353 24.519 1.00 16.91 118 GLY A C 1
ATOM 736 O O . GLY A 1 94 ? 7.971 22.234 24.367 1.00 15.82 118 GLY A O 1
ATOM 737 N N . LEU A 1 95 ? 6.970 23.793 25.686 1.00 18.05 119 LEU A N 1
ATOM 738 C CA . LEU A 1 95 ? 6.931 22.968 26.874 1.00 22.95 119 LEU A CA 1
ATOM 739 C C . LEU A 1 95 ? 6.069 21.717 26.596 1.00 24.25 119 LEU A C 1
ATOM 740 O O . LEU A 1 95 ? 5.115 21.763 25.863 1.00 21.97 119 LEU A O 1
ATOM 745 N N . THR A 1 96 ? 6.425 20.581 27.214 1.00 31.76 120 THR A N 1
ATOM 746 C CA . THR A 1 96 ? 5.940 19.238 26.786 1.00 35.31 120 THR A CA 1
ATOM 747 C C . THR A 1 96 ? 4.408 19.109 26.842 1.00 38.35 120 THR A C 1
ATOM 748 O O . THR A 1 96 ? 3.789 18.490 25.985 1.00 43.81 120 THR A O 1
ATOM 752 N N . GLU A 1 97 ? 3.797 19.700 27.861 1.00 33.53 121 GLU A N 1
ATOM 753 C CA . GLU A 1 97 ? 2.377 19.551 28.135 1.00 36.42 121 GLU A CA 1
ATOM 754 C C . GLU A 1 97 ? 1.627 20.828 27.726 1.00 32.32 121 GLU A C 1
ATOM 755 O O . GLU A 1 97 ? 0.586 21.152 28.282 1.00 31.85 121 GLU A O 1
ATOM 761 N N . GLU A 1 98 ? 2.187 21.601 26.795 1.00 27.35 122 GLU A N 1
ATOM 762 C CA . GLU A 1 98 ? 1.584 22.851 26.389 1.00 24.92 122 GLU A CA 1
ATOM 763 C C . GLU A 1 98 ? 1.368 22.788 24.874 1.00 23.92 122 GLU A C 1
ATOM 764 O O . GLU A 1 98 ? 1.960 21.942 24.190 1.00 27.27 122 GLU A O 1
ATOM 770 N N . LYS A 1 99 ? 0.488 23.642 24.371 1.00 21.18 123 LYS A N 1
ATOM 771 C CA . LYS A 1 99 ? 0.284 23.782 22.953 1.00 21.03 123 LYS A CA 1
ATOM 772 C C . LYS A 1 99 ? 0.869 25.149 22.569 1.00 18.37 123 LYS A C 1
ATOM 773 O O . LYS A 1 99 ? 0.433 26.164 23.076 1.00 17.36 123 LYS A O 1
ATOM 779 N N . THR A 1 100 ? 1.872 25.143 21.694 1.00 15.67 124 THR A N 1
ATOM 780 C CA . THR A 1 100 ? 2.733 26.314 21.566 1.00 15.81 124 THR A CA 1
ATOM 781 C C . THR A 1 100 ? 2.834 26.733 20.106 1.00 14.68 124 THR A C 1
ATOM 782 O O . THR A 1 100 ? 2.923 25.896 19.226 1.00 14.53 124 THR A O 1
ATOM 786 N N . SER A 1 101 ? 2.762 28.051 19.865 1.00 13.82 125 SER A N 1
ATOM 787 C CA . SER A 1 101 ? 3.126 28.651 18.605 1.00 14.38 125 SER A CA 1
ATOM 788 C C . SER A 1 101 ? 4.418 29.448 18.775 1.00 13.85 125 SER A C 1
ATOM 789 O O . SER A 1 101 ? 4.839 29.738 19.902 1.00 12.13 125 SER A O 1
ATOM 792 N N . CYS A 1 102 ? 5.027 29.791 17.640 1.00 13.95 126 CYS A N 1
ATOM 793 C CA . CYS A 1 102 ? 6.344 30.381 17.602 1.00 16.38 126 CYS A CA 1
ATOM 794 C C . CYS A 1 102 ? 6.384 31.612 16.688 1.00 13.73 126 CYS A C 1
ATOM 795 O O . CYS A 1 102 ? 5.744 31.668 15.674 1.00 15.01 126 CYS A O 1
ATOM 798 N N . LEU A 1 103 ? 7.230 32.565 17.048 1.00 13.97 127 LEU A N 1
ATOM 799 C CA . LEU A 1 103 ? 7.416 33.807 16.298 1.00 15.20 127 LEU A CA 1
ATOM 800 C C . LEU A 1 103 ? 8.917 34.163 16.410 1.00 12.96 127 LEU A C 1
ATOM 801 O O . LEU A 1 103 ? 9.541 33.879 17.435 1.00 12.08 127 LEU A O 1
ATOM 806 N N . TYR A 1 104 ? 9.514 34.726 15.347 1.00 11.46 128 TYR A N 1
ATOM 807 C CA . TYR A 1 104 ? 10.872 35.236 15.423 1.00 11.27 128 TYR A CA 1
ATOM 808 C C . TYR A 1 104 ? 10.878 36.736 15.723 1.00 11.89 128 TYR A C 1
ATOM 809 O O . TYR A 1 104 ? 10.222 37.502 15.048 1.00 11.73 128 TYR A O 1
ATOM 818 N N . GLY A 1 105 ? 11.649 37.102 16.745 1.00 10.94 129 GLY A N 1
ATOM 819 C CA . GLY A 1 105 ? 11.789 38.509 17.137 1.00 11.83 129 GLY A CA 1
ATOM 820 C C . GLY A 1 105 ? 10.444 39.148 17.410 1.00 10.84 129 GLY A C 1
ATOM 821 O O . GLY A 1 105 ? 9.584 38.545 18.100 1.00 11.08 129 GLY A O 1
ATOM 822 N N . GLY A 1 106 ? 10.238 40.358 16.863 1.00 10.64 130 GLY A N 1
ATOM 823 C CA . GLY A 1 106 ? 8.954 41.049 16.975 1.00 10.07 130 GLY A CA 1
ATOM 824 C C . GLY A 1 106 ? 8.707 41.669 18.358 1.00 10.29 130 GLY A C 1
ATOM 825 O O . GLY A 1 106 ? 7.606 42.096 18.627 1.00 10.72 130 GLY A O 1
ATOM 826 N N . VAL A 1 107 ? 9.749 41.814 19.189 1.00 9.74 131 VAL A N 1
ATOM 827 C CA . VAL A 1 107 ? 9.603 42.204 20.573 1.00 10.39 131 VAL A CA 1
ATOM 828 C C . VAL A 1 107 ? 10.170 43.607 20.841 1.00 10.23 131 VAL A C 1
ATOM 829 O O . VAL A 1 107 ? 11.258 43.968 20.423 1.00 9.07 131 VAL A O 1
ATOM 833 N N . THR A 1 108 ? 9.373 44.392 21.579 1.00 10.94 132 THR A N 1
ATOM 834 C CA . THR A 1 108 ? 9.765 45.690 22.090 1.00 11.46 132 THR A CA 1
ATOM 835 C C . THR A 1 108 ? 9.392 45.740 23.579 1.00 10.85 132 THR A C 1
ATOM 836 O O . THR A 1 108 ? 8.363 45.202 23.988 1.00 10.69 132 THR A O 1
ATOM 840 N N . ILE A 1 109 ? 10.231 46.422 24.360 1.00 11.01 133 ILE A N 1
ATOM 841 C CA . ILE A 1 109 ? 9.909 46.798 25.757 1.00 11.10 133 ILE A CA 1
ATOM 842 C C . ILE A 1 109 ? 8.608 47.607 25.736 1.00 10.98 133 ILE A C 1
ATOM 843 O O . ILE A 1 109 ? 8.418 48.475 24.874 1.00 10.18 133 ILE A O 1
ATOM 848 N N . TYR A 1 110 ? 7.685 47.284 26.651 1.00 11.33 134 TYR A N 1
ATOM 849 C CA . TYR A 1 110 ? 6.412 47.902 26.714 1.00 12.86 134 TYR A CA 1
ATOM 850 C C . TYR A 1 110 ? 6.530 49.268 27.398 1.00 13.07 134 TYR A C 1
ATOM 851 O O . TYR A 1 110 ? 6.007 50.230 26.885 1.00 13.04 134 TYR A O 1
ATOM 860 N N . ASP A 1 111 ? 7.195 49.307 28.578 1.00 15.44 135 ASP A N 1
ATOM 861 C CA . ASP A 1 111 ? 7.195 50.463 29.469 1.00 16.98 135 ASP A CA 1
ATOM 862 C C . ASP A 1 111 ? 7.903 51.615 28.761 1.00 16.14 135 ASP A C 1
ATOM 863 O O . ASP A 1 111 ? 9.016 51.456 28.332 1.00 14.75 135 ASP A O 1
ATOM 868 N N . GLY A 1 112 ? 7.239 52.786 28.699 1.00 14.33 136 GLY A N 1
ATOM 869 C CA . GLY A 1 112 ? 7.855 53.987 28.189 1.00 14.04 136 GLY A CA 1
ATOM 870 C C . GLY A 1 112 ? 7.846 54.068 26.670 1.00 14.15 136 GLY A C 1
ATOM 871 O O . GLY A 1 112 ? 8.406 55.019 26.108 1.00 14.96 136 GLY A O 1
ATOM 872 N N . ASN A 1 113 ? 7.254 53.068 25.987 1.00 12.51 137 ASN A N 1
ATOM 873 C CA . ASN A 1 113 ? 7.329 52.995 24.525 1.00 12.29 137 ASN A CA 1
ATOM 874 C C . ASN A 1 113 ? 5.961 53.260 23.883 1.00 12.60 137 ASN A C 1
ATOM 875 O O . ASN A 1 113 ? 5.835 53.273 22.628 1.00 12.06 137 ASN A O 1
ATOM 880 N N . GLN A 1 114 ? 4.943 53.540 24.701 1.00 12.38 138 GLN A N 1
ATOM 881 C CA . GLN A 1 114 ? 3.614 53.677 24.167 1.00 13.73 138 GLN A CA 1
ATOM 882 C C . GLN A 1 114 ? 3.318 55.122 23.772 1.00 14.81 138 GLN A C 1
ATOM 883 O O . GLN A 1 114 ? 3.244 55.981 24.640 1.00 14.06 138 GLN A O 1
ATOM 889 N N . LEU A 1 115 ? 3.041 55.384 22.482 1.00 14.62 139 LEU A N 1
ATOM 890 C CA . LEU A 1 115 ? 2.706 56.775 22.040 1.00 15.51 139 LEU A CA 1
ATOM 891 C C . LEU A 1 115 ? 1.290 57.194 22.470 1.00 18.26 139 LEU A C 1
ATOM 892 O O . LEU A 1 115 ? 0.386 56.376 22.664 1.00 16.36 139 LEU A O 1
ATOM 897 N N . ASP A 1 116 ? 1.090 58.508 22.574 1.00 19.96 140 ASP A N 1
ATOM 898 C CA . ASP A 1 116 ? -0.226 59.048 22.985 1.00 25.67 140 ASP A CA 1
ATOM 899 C C . ASP A 1 116 ? -1.204 58.965 21.803 1.00 28.25 140 ASP A C 1
ATOM 900 O O . ASP A 1 116 ? -2.401 58.957 21.986 1.00 26.24 140 ASP A O 1
ATOM 905 N N . GLU A 1 117 ? -0.684 58.887 20.581 1.00 27.45 141 GLU A N 1
ATOM 906 C CA . GLU A 1 117 ? -1.549 58.548 19.454 1.00 29.76 141 GLU A CA 1
ATOM 907 C C . GLU A 1 117 ? -0.732 57.867 18.355 1.00 25.93 141 GLU A C 1
ATOM 908 O O . GLU A 1 117 ? 0.477 57.881 18.417 1.00 23.49 141 GLU A O 1
ATOM 914 N N . GLU A 1 118 ? -1.452 57.292 17.388 1.00 24.37 142 GLU A N 1
ATOM 915 C CA . GLU A 1 118 ? -0.914 56.543 16.272 1.00 25.18 142 GLU A CA 1
ATOM 916 C C . GLU A 1 118 ? 0.124 57.383 15.534 1.00 22.59 142 GLU A C 1
ATOM 917 O O . GLU A 1 118 ? -0.189 58.471 15.120 1.00 22.82 142 GLU A O 1
ATOM 923 N N . ARG A 1 119 ? 1.330 56.847 15.332 1.00 18.23 143 ARG A N 1
ATOM 924 C CA . ARG A 1 119 ? 2.306 57.457 14.472 1.00 17.87 143 ARG A CA 1
ATOM 925 C C . ARG A 1 119 ? 2.033 56.937 13.064 1.00 16.76 143 ARG A C 1
ATOM 926 O O . ARG A 1 119 ? 1.739 55.706 12.883 1.00 15.19 143 ARG A O 1
ATOM 934 N N . VAL A 1 120 ? 2.077 57.857 12.090 1.00 16.27 144 VAL A N 1
ATOM 935 C CA . VAL A 1 120 ? 1.825 57.530 10.705 1.00 17.59 144 VAL A CA 1
ATOM 936 C C . VAL A 1 120 ? 3.155 57.462 9.954 1.00 15.34 144 VAL A C 1
ATOM 937 O O . VAL A 1 120 ? 4.021 58.320 10.097 1.00 18.65 144 VAL A O 1
ATOM 941 N N . ILE A 1 121 ? 3.331 56.406 9.163 1.00 13.51 145 ILE A N 1
ATOM 942 C CA . ILE A 1 121 ? 4.526 56.197 8.336 1.00 13.72 145 ILE A CA 1
ATOM 943 C C . ILE A 1 121 ? 4.101 56.095 6.870 1.00 13.39 145 ILE A C 1
ATOM 944 O O . ILE A 1 121 ? 3.210 55.293 6.529 1.00 13.33 145 ILE A O 1
ATOM 949 N N . GLY A 1 122 ? 4.713 56.942 6.035 1.00 12.67 146 GLY A N 1
ATOM 950 C CA . GLY A 1 122 ? 4.387 57.027 4.592 1.00 12.83 146 GLY A CA 1
ATOM 951 C C . GLY A 1 122 ? 5.077 55.902 3.837 1.00 12.47 146 GLY A C 1
ATOM 952 O O . GLY A 1 122 ? 6.216 55.577 4.137 1.00 11.81 146 GLY A O 1
ATOM 953 N N . VAL A 1 123 ? 4.347 55.306 2.897 1.00 11.85 147 VAL A N 1
ATOM 954 C CA . VAL A 1 123 ? 4.851 54.291 1.978 1.00 12.15 147 VAL A CA 1
ATOM 955 C C . VAL A 1 123 ? 4.608 54.778 0.546 1.00 13.03 147 VAL A C 1
ATOM 956 O O . VAL A 1 123 ? 3.477 54.882 0.111 1.00 12.39 147 VAL A O 1
ATOM 960 N N . ASN A 1 124 ? 5.683 55.067 -0.174 1.00 13.96 148 ASN A N 1
ATOM 961 C CA . ASN A 1 124 ? 5.606 55.386 -1.599 1.00 15.80 148 ASN A CA 1
ATOM 962 C C . ASN A 1 124 ? 5.778 54.101 -2.410 1.00 15.04 148 ASN A C 1
ATOM 963 O O . ASN A 1 124 ? 6.513 53.186 -1.993 1.00 14.85 148 ASN A O 1
ATOM 968 N N . VAL A 1 125 ? 4.997 53.973 -3.476 1.00 14.07 149 VAL A N 1
ATOM 969 C CA . VAL A 1 125 ? 5.040 52.778 -4.284 1.00 15.00 149 VAL A CA 1
ATOM 970 C C . VAL A 1 125 ? 5.318 53.186 -5.741 1.00 14.53 149 VAL A C 1
ATOM 971 O O . VAL A 1 125 ? 4.636 54.078 -6.308 1.00 15.65 149 VAL A O 1
ATOM 975 N N . PHE A 1 126 ? 6.281 52.493 -6.354 1.00 14.72 150 PHE A N 1
ATOM 976 C CA . PHE A 1 126 ? 6.651 52.647 -7.740 1.00 16.03 150 PHE A CA 1
ATOM 977 C C . PHE A 1 126 ? 6.468 51.300 -8.457 1.00 17.59 150 PHE A C 1
ATOM 978 O O . PHE A 1 126 ? 6.790 50.249 -7.908 1.00 17.08 150 PHE A O 1
ATOM 986 N N . LYS A 1 127 ? 5.891 51.351 -9.656 1.00 15.79 151 LYS A N 1
ATOM 987 C CA . LYS A 1 127 ? 5.708 50.162 -10.462 1.00 20.08 151 LYS A CA 1
ATOM 988 C C . LYS A 1 127 ? 6.282 50.441 -11.854 1.00 21.68 151 LYS A C 1
ATOM 989 O O . LYS A 1 127 ? 5.791 51.361 -12.532 1.00 21.66 151 LYS A O 1
ATOM 995 N N . ASP A 1 128 ? 7.322 49.683 -12.233 1.00 22.11 152 ASP A N 1
ATOM 996 C CA . ASP A 1 128 ? 8.218 49.978 -13.385 1.00 27.34 152 ASP A CA 1
ATOM 997 C C . ASP A 1 128 ? 8.588 51.467 -13.475 1.00 28.96 152 ASP A C 1
ATOM 998 O O . ASP A 1 128 ? 8.523 52.086 -14.553 1.00 30.53 152 ASP A O 1
ATOM 1003 N N . GLY A 1 129 ? 8.995 52.016 -12.332 1.00 25.91 153 GLY A N 1
ATOM 1004 C CA . GLY A 1 129 ? 9.501 53.363 -12.199 1.00 28.71 153 GLY A CA 1
ATOM 1005 C C . GLY A 1 129 ? 8.417 54.425 -12.156 1.00 26.31 153 GLY A C 1
ATOM 1006 O O . GLY A 1 129 ? 8.739 55.554 -11.954 1.00 33.01 153 GLY A O 1
ATOM 1007 N N . ILE A 1 130 ? 7.154 54.079 -12.377 1.00 25.07 154 ILE A N 1
ATOM 1008 C CA . ILE A 1 130 ? 6.043 55.047 -12.325 1.00 25.11 154 ILE A CA 1
ATOM 1009 C C . ILE A 1 130 ? 5.411 55.071 -10.909 1.00 22.59 154 ILE A C 1
ATOM 1010 O O . ILE A 1 130 ? 4.879 54.057 -10.406 1.00 18.05 154 ILE A O 1
ATOM 1015 N N . GLN A 1 131 ? 5.360 56.266 -10.303 1.00 23.42 155 GLN A N 1
ATOM 1016 C CA . GLN A 1 131 ? 4.727 56.459 -9.001 1.00 24.65 155 GLN A CA 1
ATOM 1017 C C . GLN A 1 131 ? 3.250 56.043 -9.038 1.00 23.17 155 GLN A C 1
ATOM 1018 O O . GLN A 1 131 ? 2.458 56.499 -9.907 1.00 24.91 155 GLN A O 1
ATOM 1024 N N . GLN A 1 132 ? 2.886 55.175 -8.084 1.00 18.57 156 GLN A N 1
ATOM 1025 C CA . GLN A 1 132 ? 1.549 54.704 -7.834 1.00 19.59 156 GLN A CA 1
ATOM 1026 C C . GLN A 1 132 ? 0.950 55.488 -6.643 1.00 18.84 156 GLN A C 1
ATOM 1027 O O . GLN A 1 132 ? 1.611 56.286 -6.069 1.00 20.17 156 GLN A O 1
ATOM 1033 N N . GLU A 1 133 ? -0.326 55.246 -6.343 1.00 22.52 157 GLU A N 1
ATOM 1034 C CA . GLU A 1 133 ? -1.040 55.730 -5.135 1.00 22.13 157 GLU A CA 1
ATOM 1035 C C . GLU A 1 133 ? -0.174 55.334 -3.929 1.00 22.38 157 GLU A C 1
ATOM 1036 O O . GLU A 1 133 ? 0.280 54.185 -3.834 1.00 21.08 157 GLU A O 1
ATOM 1042 N N . GLY A 1 134 ? 0.147 56.287 -3.055 1.00 17.29 158 GLY A N 1
ATOM 1043 C CA . GLY A 1 134 ? 0.848 55.966 -1.819 1.00 15.79 158 GLY A CA 1
ATOM 1044 C C . GLY A 1 134 ? -0.135 55.497 -0.764 1.00 15.16 15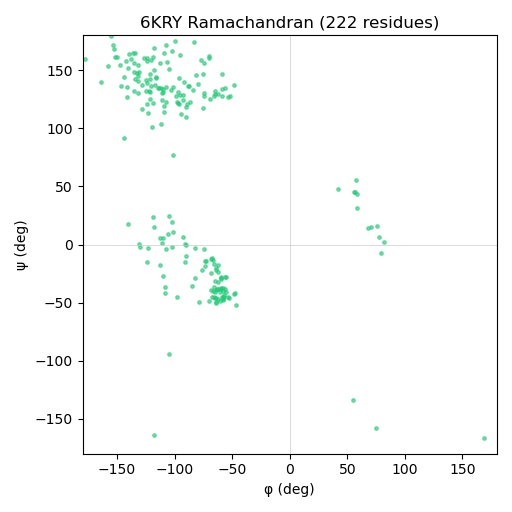8 GLY A C 1
ATOM 1045 O O . GLY A 1 134 ? -1.342 55.589 -0.946 1.00 14.70 158 GLY A O 1
ATOM 1046 N N . PHE A 1 135 ? 0.381 55.044 0.392 1.00 14.33 159 PHE A N 1
ATOM 1047 C CA . PHE A 1 135 ? -0.469 54.750 1.531 1.00 14.09 159 PHE A CA 1
ATOM 1048 C C . PHE A 1 135 ? 0.365 54.902 2.807 1.00 12.99 159 PHE A C 1
ATOM 1049 O O . PHE A 1 135 ? 1.572 55.081 2.732 1.00 13.01 159 PHE A O 1
ATOM 1057 N N . VAL A 1 136 ? -0.290 54.841 3.966 1.00 13.88 160 VAL A N 1
ATOM 1058 C CA . VAL A 1 136 ? 0.419 54.876 5.206 1.00 14.36 160 VAL A CA 1
ATOM 1059 C C . VAL A 1 136 ? 0.145 53.586 5.960 1.00 14.40 160 VAL A C 1
ATOM 1060 O O . VAL A 1 136 ? -0.781 52.890 5.690 1.00 14.37 160 VAL A O 1
ATOM 1064 N N . ILE A 1 137 ? 1.017 53.313 6.925 1.00 14.46 161 ILE A N 1
ATOM 1065 C CA . ILE A 1 137 ? 0.815 52.301 7.957 1.00 13.35 161 ILE A CA 1
ATOM 1066 C C . ILE A 1 137 ? 1.020 53.037 9.284 1.00 13.72 161 ILE A C 1
ATOM 1067 O O . ILE A 1 137 ? 1.601 54.140 9.312 1.00 13.06 161 ILE A O 1
ATOM 1072 N N . LYS A 1 138 ? 0.518 52.458 10.363 1.00 13.08 162 LYS A N 1
ATOM 1073 C CA . LYS A 1 138 ? 0.507 53.119 11.627 1.00 13.54 162 LYS A CA 1
ATOM 1074 C C . LYS A 1 138 ? 1.030 52.188 12.711 1.00 14.07 162 LYS A C 1
ATOM 1075 O O . LYS A 1 138 ? 0.958 50.987 12.587 1.00 13.45 162 LYS A O 1
ATOM 1081 N N . THR A 1 139 ? 1.566 52.791 13.765 1.00 14.28 163 THR A N 1
ATOM 1082 C CA . THR A 1 139 ? 2.026 52.064 14.960 1.00 15.58 163 THR A CA 1
ATOM 1083 C C . THR A 1 139 ? 1.806 52.962 16.175 1.00 14.83 163 THR A C 1
ATOM 1084 O O . THR A 1 139 ? 1.800 54.194 16.051 1.00 15.10 163 THR A O 1
ATOM 1088 N N . LYS A 1 140 ? 1.654 52.316 17.321 1.00 14.62 164 LYS A N 1
ATOM 1089 C CA . LYS A 1 140 ? 1.514 53.017 18.572 1.00 17.65 164 LYS A CA 1
ATOM 1090 C C . LYS A 1 140 ? 2.825 53.010 19.358 1.00 14.98 164 LYS A C 1
ATOM 1091 O O . LYS A 1 140 ? 2.835 53.398 20.529 1.00 13.83 164 LYS A O 1
ATOM 1097 N N . LYS A 1 141 ? 3.914 52.593 18.726 1.00 12.98 165 LYS A N 1
ATOM 1098 C CA . LYS A 1 141 ? 5.195 52.328 19.390 1.00 12.55 165 LYS A CA 1
ATOM 1099 C C . LYS A 1 141 ? 6.243 53.329 18.940 1.00 12.11 165 LYS A C 1
ATOM 1100 O O . LYS A 1 141 ? 6.341 53.591 17.749 1.00 11.18 165 LYS A O 1
ATOM 1106 N N . ALA A 1 142 ? 7.006 53.868 19.900 1.00 11.67 166 ALA A N 1
ATOM 1107 C CA . ALA A 1 142 ? 8.093 54.821 19.599 1.00 11.86 166 ALA A CA 1
ATOM 1108 C C . ALA A 1 142 ? 9.247 54.085 18.909 1.00 11.00 166 ALA A C 1
ATOM 1109 O O . ALA A 1 142 ? 9.745 54.522 17.883 1.00 13.07 166 ALA A O 1
ATOM 1111 N N . LYS A 1 143 ? 9.645 52.955 19.501 1.00 10.90 167 LYS A N 1
ATOM 1112 C CA . LYS A 1 143 ? 10.513 51.959 18.943 1.00 10.98 167 LYS A CA 1
ATOM 1113 C C . LYS A 1 143 ? 9.639 50.827 18.413 1.00 10.41 167 LYS A C 1
ATOM 1114 O O . LYS A 1 143 ? 8.855 50.280 19.179 1.00 9.96 167 LYS A O 1
ATOM 1120 N N . VAL A 1 144 ? 9.848 50.460 17.141 1.00 8.68 168 VAL A N 1
ATOM 1121 C CA . VAL A 1 144 ? 8.997 49.496 16.427 1.00 8.70 168 VAL A CA 1
ATOM 1122 C C . VAL A 1 144 ? 9.907 48.521 15.685 1.00 8.45 168 VAL A C 1
ATOM 1123 O O . VAL A 1 144 ? 10.984 48.904 15.218 1.00 7.99 168 VAL A O 1
ATOM 1127 N N . THR A 1 145 ? 9.513 47.250 15.635 1.00 8.18 169 THR A N 1
ATOM 1128 C CA . THR A 1 145 ? 10.332 46.309 14.875 1.00 8.54 169 THR A CA 1
ATOM 1129 C C . THR A 1 145 ? 10.101 46.514 13.375 1.00 8.75 169 THR A C 1
ATOM 1130 O O . THR A 1 145 ? 8.998 46.876 12.921 1.00 8.50 169 THR A O 1
ATOM 1134 N N . VAL A 1 146 ? 11.181 46.284 12.624 1.00 8.20 170 VAL A N 1
ATOM 1135 C CA . VAL A 1 146 ? 11.063 46.264 11.190 1.00 9.06 170 VAL A CA 1
ATOM 1136 C C . VAL A 1 146 ? 10.007 45.224 10.792 1.00 8.72 170 VAL A C 1
ATOM 1137 O O . VAL A 1 146 ? 9.218 45.432 9.850 1.00 8.73 170 VAL A O 1
ATOM 1141 N N . GLN A 1 147 ? 9.979 44.085 11.504 1.00 8.88 171 GLN A N 1
ATOM 1142 C CA . GLN A 1 147 ? 9.025 43.047 11.171 1.00 9.09 171 GLN A CA 1
ATOM 1143 C C . GLN A 1 147 ? 7.587 43.627 11.143 1.00 9.13 171 GLN A C 1
ATOM 1144 O O . GLN A 1 147 ? 6.801 43.337 10.251 1.00 9.18 171 GLN A O 1
ATOM 1150 N N . GLU A 1 148 ? 7.244 44.429 12.150 1.00 9.16 172 GLU A N 1
ATOM 1151 C CA . GLU A 1 148 ? 5.893 45.015 12.234 1.00 10.34 172 GLU A CA 1
ATOM 1152 C C . GLU A 1 148 ? 5.616 45.883 11.006 1.00 10.34 172 GLU A C 1
ATOM 1153 O O . GLU A 1 148 ? 4.563 45.754 10.379 1.00 9.72 172 GLU A O 1
ATOM 1159 N N . LEU A 1 149 ? 6.564 46.758 10.667 1.00 10.31 173 LEU A N 1
ATOM 1160 C CA . LEU A 1 149 ? 6.414 47.677 9.499 1.00 11.43 173 LEU A CA 1
ATOM 1161 C C . LEU A 1 149 ? 6.326 46.887 8.184 1.00 10.98 173 LEU A C 1
ATOM 1162 O O . LEU A 1 149 ? 5.445 47.149 7.365 1.00 10.14 173 LEU A O 1
ATOM 1167 N N . ASP A 1 150 ? 7.269 45.955 7.982 1.00 11.41 174 ASP A N 1
ATOM 1168 C CA . ASP A 1 150 ? 7.364 45.117 6.793 1.00 11.14 174 ASP A CA 1
ATOM 1169 C C . ASP A 1 150 ? 6.059 44.328 6.604 1.00 11.58 174 ASP A C 1
ATOM 1170 O O . ASP A 1 150 ? 5.491 44.283 5.517 1.00 11.50 174 ASP A O 1
ATOM 1175 N N . THR A 1 151 ? 5.569 43.711 7.672 1.00 9.95 175 THR A N 1
ATOM 1176 C CA . THR A 1 151 ? 4.405 42.890 7.582 1.00 10.62 175 THR A CA 1
ATOM 1177 C C . THR A 1 151 ? 3.186 43.728 7.187 1.00 10.55 175 THR A C 1
ATOM 1178 O O . THR A 1 151 ? 2.431 43.322 6.319 1.00 9.45 175 THR A O 1
ATOM 1182 N N . LYS A 1 152 ? 3.007 44.894 7.830 1.00 9.80 176 LYS A N 1
ATOM 1183 C CA . LYS A 1 152 ? 1.885 45.777 7.522 1.00 10.89 176 LYS A CA 1
ATOM 1184 C C . LYS A 1 152 ? 1.921 46.256 6.059 1.00 11.00 176 LYS A C 1
ATOM 1185 O O . LYS A 1 152 ? 0.892 46.232 5.348 1.00 11.72 176 LYS A O 1
ATOM 1191 N N . VAL A 1 153 ? 3.109 46.587 5.556 1.00 11.13 177 VAL A N 1
ATOM 1192 C CA . VAL A 1 153 ? 3.264 46.918 4.126 1.00 10.79 177 VAL A CA 1
ATOM 1193 C C . VAL A 1 153 ? 2.946 45.709 3.220 1.00 10.26 177 VAL A C 1
ATOM 1194 O O . VAL A 1 153 ? 2.189 45.848 2.234 1.00 10.39 177 VAL A O 1
ATOM 1198 N N . ARG A 1 154 ? 3.545 44.551 3.507 1.00 9.58 178 ARG A N 1
ATOM 1199 C CA . ARG A 1 154 ? 3.392 43.402 2.660 1.00 11.32 178 ARG A CA 1
ATOM 1200 C C . ARG A 1 154 ? 1.915 42.985 2.583 1.00 12.64 178 ARG A C 1
ATOM 1201 O O . ARG A 1 154 ? 1.432 42.615 1.482 1.00 11.41 178 ARG A O 1
ATOM 1209 N N . PHE A 1 155 ? 1.192 43.083 3.707 1.00 12.66 179 PHE A N 1
ATOM 1210 C CA . PHE A 1 155 ? -0.210 42.747 3.728 1.00 14.76 179 PHE A CA 1
ATOM 1211 C C . PHE A 1 155 ? -0.969 43.635 2.714 1.00 13.45 179 PHE A C 1
ATOM 1212 O O . PHE A 1 155 ? -1.804 43.179 1.933 1.00 11.67 179 PHE A O 1
ATOM 1220 N N . LYS A 1 156 ? -0.665 44.928 2.735 1.00 12.16 180 LYS A N 1
ATOM 1221 C CA . LYS A 1 156 ? -1.317 45.881 1.827 1.00 14.59 180 LYS A CA 1
ATOM 1222 C C . LYS A 1 156 ? -0.882 45.639 0.377 1.00 13.28 180 LYS A C 1
ATOM 1223 O O . LYS A 1 156 ? -1.701 45.655 -0.570 1.00 13.68 180 LYS A O 1
ATOM 1229 N N . LEU A 1 157 ? 0.387 45.322 0.169 1.00 12.23 181 LEU A N 1
ATOM 1230 C CA . LEU A 1 157 ? 0.824 45.028 -1.191 1.00 12.57 181 LEU A CA 1
ATOM 1231 C C . LEU A 1 157 ? 0.150 43.754 -1.712 1.00 12.87 181 LEU A C 1
ATOM 1232 O O . LEU A 1 157 ? -0.107 43.634 -2.954 1.00 13.41 181 LEU A O 1
ATOM 1237 N N . GLU A 1 158 ? -0.054 42.765 -0.850 1.00 12.46 182 GLU A N 1
ATOM 1238 C CA . GLU A 1 158 ? -0.674 41.509 -1.314 1.00 14.10 182 GLU A CA 1
ATOM 1239 C C . GLU A 1 158 ? -2.104 41.857 -1.754 1.00 13.98 182 GLU A C 1
ATOM 1240 O O . GLU A 1 158 ? -2.565 41.364 -2.757 1.00 13.17 182 GLU A O 1
ATOM 1246 N N . ASN A 1 159 ? -2.774 42.716 -0.978 1.00 15.39 183 ASN A N 1
ATOM 1247 C CA . ASN A 1 159 ? -4.160 43.067 -1.260 1.00 17.44 183 ASN A CA 1
ATOM 1248 C C . ASN A 1 159 ? -4.232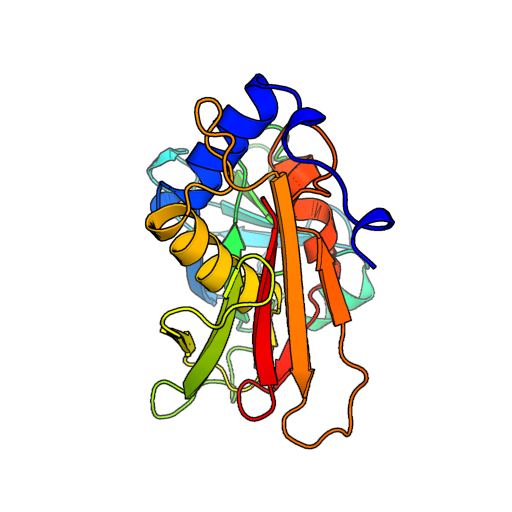 43.833 -2.597 1.00 18.08 183 ASN A C 1
ATOM 1249 O O . ASN A 1 159 ? -5.088 43.520 -3.426 1.00 19.53 183 ASN A O 1
ATOM 1254 N N . LEU A 1 160 ? -3.330 44.800 -2.823 1.00 16.58 184 LEU A N 1
ATOM 1255 C CA . LEU A 1 160 ? -3.414 45.723 -3.977 1.00 18.55 184 LEU A CA 1
ATOM 1256 C C . LEU A 1 160 ? -2.780 45.126 -5.239 1.00 17.65 184 LEU A C 1
ATOM 1257 O O . LEU A 1 160 ? -3.268 45.426 -6.336 1.00 18.78 184 LEU A O 1
ATOM 1262 N N . TYR A 1 161 ? -1.696 44.349 -5.105 1.00 14.32 185 TYR A N 1
ATOM 1263 C CA . TYR A 1 161 ? -0.891 43.947 -6.258 1.00 16.31 185 TYR A CA 1
ATOM 1264 C C . TYR A 1 161 ? -0.734 42.424 -6.428 1.00 15.59 185 TYR A C 1
ATOM 1265 O O . TYR A 1 161 ? -0.068 42.004 -7.361 1.00 16.70 185 TYR A O 1
ATOM 1274 N N . LYS A 1 162 ? -1.270 41.611 -5.514 1.00 16.88 186 LYS A N 1
ATOM 1275 C CA . LYS A 1 162 ? -1.209 40.143 -5.636 1.00 16.96 186 LYS A CA 1
ATOM 1276 C C . LYS A 1 162 ? 0.242 39.672 -5.784 1.00 16.74 186 LYS A C 1
ATOM 1277 O O . LYS A 1 162 ? 0.571 38.793 -6.621 1.00 15.18 186 LYS A O 1
ATOM 1283 N N . ILE A 1 163 ? 1.116 40.242 -4.947 1.00 13.48 187 ILE A N 1
ATOM 1284 C CA . ILE A 1 163 ? 2.520 39.946 -4.950 1.00 14.55 187 ILE A CA 1
ATOM 1285 C C . ILE A 1 163 ? 2.767 38.441 -4.999 1.00 13.03 187 ILE A C 1
ATOM 1286 O O . ILE A 1 163 ? 3.588 37.995 -5.786 1.00 12.60 187 ILE A O 1
ATOM 1291 N N . TYR A 1 164 ? 2.141 37.680 -4.094 1.00 11.22 188 TYR A N 1
ATOM 1292 C CA . TYR A 1 164 ? 2.553 36.271 -3.888 1.00 13.19 188 TYR A CA 1
ATOM 1293 C C . TYR A 1 164 ? 1.615 35.251 -4.555 1.00 13.77 188 TYR A C 1
ATOM 1294 O O . TYR A 1 164 ? 1.918 34.062 -4.544 1.00 13.57 188 TYR A O 1
ATOM 1303 N N . ASN A 1 165 ? 0.543 35.707 -5.193 1.00 13.66 189 ASN A N 1
ATOM 1304 C CA . ASN A 1 165 ? -0.463 34.790 -5.768 1.00 16.46 189 ASN A CA 1
ATOM 1305 C C . ASN A 1 165 ? 0.130 33.900 -6.848 1.00 15.59 189 ASN A C 1
ATOM 1306 O O . ASN A 1 165 ? 0.765 34.387 -7.793 1.00 15.50 189 ASN A O 1
ATOM 1311 N N . LYS A 1 166 ? -0.124 32.586 -6.714 1.00 15.62 190 LYS A N 1
ATOM 1312 C CA . LYS A 1 166 ? 0.395 31.594 -7.609 1.00 17.54 190 LYS A CA 1
ATOM 1313 C C . LYS A 1 166 ? -0.176 31.718 -9.034 1.00 19.07 190 LYS A C 1
ATOM 1314 O O . LYS A 1 166 ? 0.393 31.134 -9.929 1.00 19.99 190 LYS A O 1
ATOM 1320 N N . ASP A 1 167 ? -1.282 32.436 -9.223 1.00 19.88 191 ASP A N 1
ATOM 1321 C CA . ASP A 1 167 ? -1.902 32.504 -10.554 1.00 26.87 191 ASP A CA 1
ATOM 1322 C C . ASP A 1 167 ? -1.928 33.950 -11.054 1.00 27.40 191 ASP A C 1
ATOM 1323 O O . ASP A 1 167 ? -2.688 34.291 -11.942 1.00 28.86 191 ASP A O 1
ATOM 1328 N N . THR A 1 168 ? -1.027 34.770 -10.517 1.00 25.63 192 THR A N 1
ATOM 1329 C CA . THR A 1 168 ? -0.749 36.059 -11.111 1.00 26.77 192 THR A CA 1
ATOM 1330 C C . THR A 1 168 ? 0.748 36.129 -11.466 1.00 25.90 192 THR A C 1
ATOM 1331 O O . THR A 1 168 ? 1.620 35.601 -10.754 1.00 27.97 192 THR A O 1
ATOM 1335 N N . GLY A 1 169 ? 1.080 36.832 -12.552 1.00 27.60 193 GLY A N 1
ATOM 1336 C CA . GLY A 1 169 ? 2.489 36.943 -12.960 1.00 26.95 193 GLY A CA 1
ATOM 1337 C C . GLY A 1 169 ? 2.880 38.313 -13.472 1.00 27.17 193 GLY A C 1
ATOM 1338 O O . GLY A 1 169 ? 3.937 38.457 -14.079 1.00 30.52 193 GLY A O 1
ATOM 1339 N N . ASN A 1 170 ? 2.076 39.338 -13.183 1.00 27.07 194 ASN A N 1
ATOM 1340 C CA . ASN A 1 170 ? 2.338 40.681 -13.726 1.00 24.79 194 ASN A CA 1
ATOM 1341 C C . ASN A 1 170 ? 3.388 41.419 -12.872 1.00 21.82 194 ASN A C 1
ATOM 1342 O O . ASN A 1 170 ? 4.057 42.282 -13.390 1.00 24.63 194 ASN A O 1
ATOM 1347 N N . ILE A 1 171 ? 3.491 41.135 -11.570 1.00 19.49 195 ILE A N 1
ATOM 1348 C CA . ILE A 1 171 ? 4.691 41.576 -10.780 1.00 18.91 195 ILE A CA 1
ATOM 1349 C C . ILE A 1 171 ? 5.692 40.418 -10.680 1.00 15.95 195 ILE A C 1
ATOM 1350 O O . ILE A 1 171 ? 5.323 39.367 -10.184 1.00 15.77 195 ILE A O 1
ATOM 1355 N N . GLN A 1 172 ? 6.938 40.603 -11.150 1.00 15.02 196 GLN A N 1
ATOM 1356 C CA . GLN A 1 172 ? 7.946 39.540 -11.132 1.00 15.46 196 GLN A CA 1
ATOM 1357 C C . GLN A 1 172 ? 9.054 39.806 -10.124 1.00 13.82 196 GLN A C 1
ATOM 1358 O O . GLN A 1 172 ? 9.724 38.865 -9.704 1.00 12.30 196 GLN A O 1
ATOM 1364 N N . LYS A 1 173 ? 9.313 41.079 -9.813 1.00 12.48 197 LYS A N 1
ATOM 1365 C CA . LYS A 1 173 ? 10.364 41.403 -8.890 1.00 13.58 197 LYS A CA 1
ATOM 1366 C C . LYS A 1 173 ? 9.889 42.592 -8.042 1.00 12.93 197 LYS A C 1
ATOM 1367 O O . LYS A 1 173 ? 8.992 43.368 -8.442 1.00 13.83 197 LYS A O 1
ATOM 1373 N N . GLY A 1 174 ? 10.507 42.728 -6.876 1.00 12.66 198 GLY A N 1
ATOM 1374 C CA . GLY A 1 174 ? 10.166 43.866 -6.053 1.00 13.07 198 GLY A CA 1
ATOM 1375 C C . GLY A 1 174 ? 10.989 43.919 -4.794 1.00 12.64 198 GLY A C 1
ATOM 1376 O O . GLY A 1 174 ? 11.478 42.913 -4.298 1.00 11.51 198 GLY A O 1
ATOM 1377 N N . CYS A 1 175 ? 11.047 45.114 -4.211 1.00 12.42 199 CYS A N 1
ATOM 1378 C CA . CYS A 1 175 ? 11.742 45.263 -2.973 1.00 13.38 199 CYS A CA 1
ATOM 1379 C C . CYS A 1 175 ? 11.131 46.418 -2.146 1.00 12.99 199 CYS A C 1
ATOM 1380 O O . CYS A 1 175 ? 10.406 47.274 -2.644 1.00 13.72 199 CYS A O 1
ATOM 1383 N N . ILE A 1 176 ? 11.443 46.369 -0.858 1.00 12.69 200 ILE A N 1
ATOM 1384 C CA . ILE A 1 176 ? 10.967 47.298 0.138 1.00 13.16 200 ILE A CA 1
ATOM 1385 C C . ILE A 1 176 ? 12.182 47.904 0.832 1.00 12.81 200 ILE A C 1
ATOM 1386 O O . ILE A 1 176 ? 12.984 47.221 1.386 1.00 11.40 200 ILE A O 1
ATOM 1391 N N . PHE A 1 177 ? 12.282 49.238 0.741 1.00 15.30 201 PHE A N 1
ATOM 1392 C CA . PHE A 1 177 ? 13.368 50.009 1.280 1.00 16.02 201 PHE A CA 1
ATOM 1393 C C . PHE A 1 177 ? 12.913 50.791 2.507 1.00 13.98 201 PHE A C 1
ATOM 1394 O O . PHE A 1 177 ? 11.904 51.440 2.455 1.00 14.47 201 PHE A O 1
ATOM 1402 N N . PHE A 1 178 ? 13.727 50.774 3.550 1.00 13.75 202 PHE A N 1
ATOM 1403 C CA . PHE A 1 178 ? 13.479 51.494 4.780 1.00 14.72 202 PHE A CA 1
ATOM 1404 C C . PHE A 1 178 ? 14.481 52.640 4.834 1.00 16.28 202 PHE A C 1
ATOM 1405 O O . PHE A 1 178 ? 15.683 52.372 4.880 1.00 18.63 202 PHE A O 1
ATOM 1413 N N . HIS A 1 179 ? 13.992 53.879 4.769 1.00 15.98 203 HIS A N 1
ATOM 1414 C CA . HIS A 1 179 ? 14.856 55.092 4.668 1.00 17.98 203 HIS A CA 1
ATOM 1415 C C . HIS A 1 179 ? 14.711 55.943 5.925 1.00 18.26 203 HIS A C 1
ATOM 1416 O O . HIS A 1 179 ? 13.590 56.213 6.328 1.00 17.66 203 HIS A O 1
ATOM 1423 N N . SER A 1 180 ? 15.833 56.407 6.481 1.00 17.22 204 SER A N 1
ATOM 1424 C CA . SER A 1 180 ? 15.775 57.359 7.597 1.00 18.94 204 SER A CA 1
ATOM 1425 C C . SER A 1 180 ? 15.385 58.753 7.059 1.00 19.87 204 SER A C 1
ATOM 1426 O O . SER A 1 180 ? 15.991 59.274 6.123 1.00 19.81 204 SER A O 1
ATOM 1429 N N . ASN A 1 181 ? 14.383 59.369 7.695 1.00 17.53 205 ASN A N 1
ATOM 1430 C CA . ASN A 1 181 ? 13.929 60.713 7.395 1.00 18.19 205 ASN A CA 1
ATOM 1431 C C . ASN A 1 181 ? 15.061 61.729 7.553 1.00 17.28 205 ASN A C 1
ATOM 1432 O O . ASN A 1 181 ? 15.165 62.642 6.763 1.00 18.66 205 ASN A O 1
ATOM 1437 N N . ASN A 1 182 ? 15.886 61.568 8.582 1.00 18.61 206 ASN A N 1
ATOM 1438 C CA . ASN A 1 182 ? 16.926 62.569 8.906 1.00 19.30 206 ASN A CA 1
ATOM 1439 C C . ASN A 1 182 ? 18.257 62.254 8.202 1.00 21.86 206 ASN A C 1
ATOM 1440 O O . ASN A 1 182 ? 19.254 62.942 8.472 1.00 21.57 206 ASN A O 1
ATOM 1445 N N . HIS A 1 183 ? 18.300 61.173 7.414 1.00 21.20 207 HIS A N 1
ATOM 1446 C CA . HIS A 1 183 ? 19.490 60.738 6.602 1.00 25.21 207 HIS A CA 1
ATOM 1447 C C . HIS A 1 183 ? 20.666 60.263 7.452 1.00 27.06 207 HIS A C 1
ATOM 1448 O O . HIS A 1 183 ? 21.771 60.115 6.903 1.00 32.36 207 HIS A O 1
ATOM 1455 N N . GLN A 1 184 ? 20.461 60.001 8.748 1.00 24.63 208 GLN A N 1
ATOM 1456 C CA . GLN A 1 184 ? 21.588 59.718 9.607 1.00 26.29 208 GLN A CA 1
ATOM 1457 C C . GLN A 1 184 ? 21.897 58.217 9.667 1.00 32.43 208 GLN A C 1
ATOM 1458 O O . GLN A 1 184 ? 22.976 57.830 10.130 1.00 32.10 208 GLN A O 1
ATOM 1464 N N . ASN A 1 185 ? 20.959 57.377 9.214 1.00 30.45 209 ASN A N 1
ATOM 1465 C CA . ASN A 1 185 ? 21.152 55.910 9.197 1.00 33.40 209 ASN A CA 1
ATOM 1466 C C . ASN A 1 185 ? 21.140 55.429 7.745 1.00 33.83 209 ASN A C 1
ATOM 1467 O O . ASN A 1 185 ? 20.396 55.959 6.929 1.00 32.36 209 ASN A O 1
ATOM 1472 N N . GLN A 1 186 ? 21.990 54.433 7.450 1.00 35.18 210 GLN A N 1
ATOM 1473 C CA . GLN A 1 186 ? 22.086 53.844 6.136 1.00 36.34 210 GLN A CA 1
ATOM 1474 C C . GLN A 1 186 ? 20.738 53.153 5.881 1.00 32.15 210 GLN A C 1
ATOM 1475 O O . GLN A 1 186 ? 20.202 52.482 6.730 1.00 28.04 210 GLN A O 1
ATOM 1481 N N . SER A 1 187 ? 20.162 53.400 4.712 1.00 34.28 211 SER A N 1
ATOM 1482 C CA . SER A 1 187 ? 18.919 52.762 4.355 1.00 29.83 211 SER A CA 1
ATOM 1483 C C . SER A 1 187 ? 19.194 51.272 4.101 1.00 26.90 211 SER A C 1
ATOM 1484 O O . SER A 1 187 ? 20.341 50.863 3.906 1.00 24.47 211 SER A O 1
ATOM 1487 N N . PHE A 1 188 ? 18.149 50.448 4.120 1.00 22.36 212 PHE A N 1
ATOM 1488 C CA . PHE A 1 188 ? 18.305 49.027 3.833 1.00 21.90 212 PHE A CA 1
ATOM 1489 C C . PHE A 1 188 ? 17.014 48.529 3.200 1.00 20.16 212 PHE A C 1
ATOM 1490 O O . PHE A 1 188 ? 15.972 49.194 3.304 1.00 17.73 212 PHE A O 1
ATOM 1498 N N . TYR A 1 189 ? 17.104 47.374 2.537 1.00 20.18 213 TYR A N 1
ATOM 1499 C CA . TYR A 1 189 ? 15.986 46.854 1.844 1.00 19.72 213 TYR A CA 1
ATOM 1500 C C . TYR A 1 189 ? 15.872 45.343 2.066 1.00 17.42 213 TYR A C 1
ATOM 1501 O O . TYR A 1 189 ? 16.827 44.703 2.477 1.00 15.80 213 TYR A O 1
ATOM 1510 N N . TYR A 1 190 ? 14.656 44.833 1.837 1.00 13.69 214 TYR A N 1
ATOM 1511 C CA . TYR A 1 190 ? 14.396 43.424 1.673 1.00 13.98 214 TYR A CA 1
ATOM 1512 C C . TYR A 1 190 ? 13.878 43.173 0.252 1.00 13.59 214 TYR A C 1
ATOM 1513 O O . TYR A 1 190 ? 13.141 43.998 -0.314 1.00 13.86 214 TYR A O 1
ATOM 1522 N N . ASP A 1 191 ? 14.266 42.030 -0.306 1.00 12.78 215 ASP A N 1
ATOM 1523 C CA . ASP A 1 191 ? 13.767 41.568 -1.551 1.00 12.91 215 ASP A CA 1
ATOM 1524 C C . ASP A 1 191 ? 12.517 40.741 -1.255 1.00 12.34 215 ASP A C 1
ATOM 1525 O O . ASP A 1 191 ? 12.595 39.729 -0.558 1.00 13.34 215 ASP A O 1
ATOM 1530 N N . LEU A 1 192 ? 11.387 41.154 -1.823 1.00 12.26 216 LEU A N 1
ATOM 1531 C CA . LEU A 1 192 ? 10.094 40.535 -1.611 1.00 12.65 216 LEU A CA 1
ATOM 1532 C C . LEU A 1 192 ? 10.059 39.064 -2.029 1.00 11.94 216 LEU A C 1
ATOM 1533 O O . LEU A 1 192 ? 9.260 38.310 -1.467 1.00 10.40 216 LEU A O 1
ATOM 1538 N N . TYR A 1 193 ? 10.869 38.666 -3.021 1.00 11.21 217 TYR A N 1
ATOM 1539 C CA . TYR A 1 193 ? 10.807 37.317 -3.552 1.00 12.06 217 TYR A CA 1
ATOM 1540 C C . TYR A 1 193 ? 12.000 36.496 -3.080 1.00 14.41 217 TYR A C 1
ATOM 1541 O O . TYR A 1 193 ? 12.233 35.423 -3.602 1.00 15.32 217 TYR A O 1
ATOM 1550 N N . ASN A 1 194 ? 12.784 37.033 -2.146 1.00 14.72 218 ASN A N 1
ATOM 1551 C CA . ASN A 1 194 ? 13.924 36.338 -1.573 1.00 18.12 218 ASN A CA 1
ATOM 1552 C C . ASN A 1 194 ? 13.509 35.807 -0.195 1.00 20.94 218 ASN A C 1
ATOM 1553 O O . ASN A 1 194 ? 13.917 36.337 0.820 1.00 23.42 218 ASN A O 1
ATOM 1558 N N . ILE A 1 195 ? 12.746 34.720 -0.202 1.00 21.66 219 ILE A N 1
ATOM 1559 C CA . ILE A 1 195 ? 12.228 34.065 0.993 1.00 21.36 219 ILE A CA 1
ATOM 1560 C C . ILE A 1 195 ? 12.934 32.718 1.175 1.00 19.52 219 ILE A C 1
ATOM 1561 O O . ILE A 1 195 ? 13.080 31.945 0.252 1.00 18.30 219 ILE A O 1
ATOM 1566 N N . LYS A 1 196 ? 13.371 32.443 2.396 1.00 19.72 220 LYS A N 1
ATOM 1567 C CA . LYS A 1 196 ? 14.126 31.203 2.653 1.00 22.37 220 LYS A CA 1
ATOM 1568 C C . LYS A 1 196 ? 13.150 30.069 2.978 1.00 19.22 220 LYS A C 1
ATOM 1569 O O . LYS A 1 196 ? 12.164 30.263 3.709 1.00 17.86 220 LYS A O 1
ATOM 1575 N N . GLY A 1 197 ? 13.411 28.894 2.386 1.00 16.67 221 GLY A N 1
ATOM 1576 C CA . GLY A 1 197 ? 12.785 27.612 2.728 1.00 17.63 221 GLY A CA 1
ATOM 1577 C C . GLY A 1 197 ? 11.359 27.460 2.228 1.00 18.18 221 GLY A C 1
ATOM 1578 O O . GLY A 1 197 ? 10.938 28.175 1.355 1.00 18.44 221 GLY A O 1
ATOM 1579 N N . SER A 1 198 ? 10.573 26.562 2.851 1.00 19.51 222 SER A N 1
ATOM 1580 C CA . SER A 1 198 ? 9.256 26.195 2.311 1.00 19.69 222 SER A CA 1
ATOM 1581 C C . SER A 1 198 ? 8.106 26.263 3.335 1.00 19.08 222 SER A C 1
ATOM 1582 O O . SER A 1 198 ? 6.954 26.018 2.975 1.00 20.36 222 SER A O 1
ATOM 1585 N N . VAL A 1 199 ? 8.398 26.587 4.596 1.00 17.24 223 VAL A N 1
ATOM 1586 C CA . VAL A 1 199 ? 7.382 26.754 5.632 1.00 17.08 223 VAL A CA 1
ATOM 1587 C C . VAL A 1 199 ? 7.707 28.016 6.454 1.00 16.13 223 VAL A C 1
ATOM 1588 O O . VAL A 1 199 ? 8.806 28.520 6.425 1.00 15.07 223 VAL A O 1
ATOM 1592 N N . GLY A 1 200 ? 6.723 28.486 7.215 1.00 16.37 224 GLY A N 1
ATOM 1593 C CA . GLY A 1 200 ? 6.862 29.658 8.099 1.00 15.68 224 GLY A CA 1
ATOM 1594 C C . GLY A 1 200 ? 8.103 29.646 8.999 1.00 14.76 224 GLY A C 1
ATOM 1595 O O . GLY A 1 200 ? 8.749 30.686 9.136 1.00 15.62 224 GLY A O 1
ATOM 1596 N N . ALA A 1 201 ? 8.447 28.508 9.596 1.00 15.14 225 ALA A N 1
ATOM 1597 C CA . ALA A 1 201 ? 9.640 28.352 10.467 1.00 15.89 225 ALA A CA 1
ATOM 1598 C C . ALA A 1 201 ? 10.906 28.772 9.728 1.00 15.77 225 ALA A C 1
ATOM 1599 O O . ALA A 1 201 ? 11.889 29.154 10.322 1.00 19.67 225 ALA A O 1
ATOM 1601 N N . GLU A 1 202 ? 10.912 28.643 8.402 1.00 15.81 226 GLU A N 1
ATOM 1602 C CA . GLU A 1 202 ? 12.033 29.086 7.641 1.00 14.80 226 GLU A CA 1
ATOM 1603 C C . GLU A 1 202 ? 11.789 30.482 7.056 1.00 13.31 226 GLU A C 1
ATOM 1604 O O . GLU A 1 202 ? 12.680 31.275 7.057 1.00 13.71 226 GLU A O 1
ATOM 1610 N N . PHE A 1 203 ? 10.605 30.746 6.478 1.00 11.78 227 PHE A N 1
ATOM 1611 C CA . PHE A 1 203 ? 10.311 32.018 5.822 1.00 12.01 227 PHE A CA 1
ATOM 1612 C C . PHE A 1 203 ? 10.727 33.227 6.682 1.00 11.44 227 PHE A C 1
ATOM 1613 O O . PHE A 1 203 ? 11.192 34.277 6.187 1.00 11.52 227 PHE A O 1
ATOM 1621 N N . PHE A 1 204 ? 10.464 33.141 7.985 1.00 11.48 228 PHE A N 1
ATOM 1622 C CA . PHE A 1 204 ? 10.504 34.349 8.802 1.00 11.92 228 PHE A CA 1
ATOM 1623 C C . PHE A 1 204 ? 11.699 34.355 9.755 1.00 12.09 228 PHE A C 1
ATOM 1624 O O . PHE A 1 204 ? 11.824 35.255 10.600 1.00 10.89 228 PHE A O 1
ATOM 1632 N N . GLN A 1 205 ? 12.584 33.359 9.655 1.00 13.33 229 GLN A N 1
ATOM 1633 C CA . GLN A 1 205 ? 13.747 33.294 10.537 1.00 14.87 229 GLN A CA 1
ATOM 1634 C C . GLN A 1 205 ? 14.610 34.574 10.466 1.00 12.66 229 GLN A C 1
ATOM 1635 O O . GLN A 1 205 ? 15.230 34.947 11.462 1.00 12.71 229 GLN A O 1
ATOM 1641 N N . PHE A 1 206 ? 14.613 35.276 9.338 1.00 12.17 230 PHE A N 1
ATOM 1642 C CA . PHE A 1 206 ? 15.435 36.477 9.224 1.00 13.65 230 PHE A CA 1
ATOM 1643 C C . PHE A 1 206 ? 14.994 37.576 10.201 1.00 13.20 230 PHE A C 1
ATOM 1644 O O . PHE A 1 206 ? 15.810 38.483 10.508 1.00 13.45 230 PHE A O 1
ATOM 1652 N N . TYR A 1 207 ? 13.743 37.531 10.674 1.00 11.02 231 TYR A N 1
ATOM 1653 C CA . TYR A 1 207 ? 13.252 38.519 11.654 1.00 10.51 231 TYR A CA 1
ATOM 1654 C C . TYR A 1 207 ? 13.824 38.278 13.070 1.00 11.34 231 TYR A C 1
ATOM 1655 O O . TYR A 1 207 ? 13.526 39.078 13.982 1.00 10.57 231 TYR A O 1
ATOM 1664 N N . SER A 1 208 ? 14.607 37.186 13.259 1.00 10.63 232 SER A N 1
ATOM 1665 C CA . SER A 1 208 ? 15.141 36.784 14.553 1.00 10.97 232 SER A CA 1
ATOM 1666 C C . SER A 1 208 ? 16.159 37.809 15.075 1.00 10.74 232 SER A C 1
ATOM 1667 O O . SER A 1 208 ? 16.434 37.794 16.274 1.00 11.02 232 SER A O 1
ATOM 1670 N N . ASP A 1 209 ? 16.622 38.734 14.215 1.00 10.51 233 ASP A N 1
ATOM 1671 C CA . ASP A 1 209 ? 17.536 39.783 14.616 1.00 12.88 233 ASP A CA 1
ATOM 1672 C C . ASP A 1 209 ? 16.824 40.857 15.441 1.00 10.89 233 ASP A C 1
ATOM 1673 O O . ASP A 1 209 ? 17.481 41.686 16.086 1.00 11.41 233 ASP A O 1
ATOM 1678 N N . ASN A 1 210 ? 15.488 40.845 15.432 1.00 10.52 234 ASN A N 1
ATOM 1679 C CA . ASN A 1 210 ? 14.683 41.766 16.225 1.00 9.89 234 ASN A CA 1
ATOM 1680 C C . ASN A 1 210 ? 15.017 43.212 15.847 1.00 10.51 234 ASN A C 1
ATOM 1681 O O . ASN A 1 210 ? 14.960 44.119 16.677 1.00 10.14 234 ASN A O 1
ATOM 1686 N N . ARG A 1 211 ? 15.381 43.445 14.595 1.00 11.38 235 ARG A N 1
ATOM 1687 C CA . ARG A 1 211 ? 15.809 44.779 14.187 1.00 12.59 235 ARG A CA 1
ATOM 1688 C C . ARG A 1 211 ? 14.685 45.778 14.454 1.00 11.53 235 ARG A C 1
ATOM 1689 O O . ARG A 1 211 ? 13.546 45.562 14.085 1.00 9.53 235 ARG A O 1
ATOM 1697 N N . THR A 1 212 ? 15.077 46.897 15.048 1.00 11.93 236 THR A N 1
ATOM 1698 C CA . THR A 1 212 ? 14.186 47.870 15.647 1.00 13.56 236 THR A CA 1
ATOM 1699 C C . THR A 1 212 ? 14.583 49.265 15.144 1.00 13.59 236 THR A C 1
ATOM 1700 O O . THR A 1 212 ? 15.779 49.524 15.045 1.00 13.08 236 THR A O 1
ATOM 1704 N N . VAL A 1 213 ? 13.593 50.134 14.867 1.00 12.12 237 VAL A N 1
ATOM 1705 C CA . VAL A 1 213 ? 13.845 51.498 14.439 1.00 11.62 237 VAL A CA 1
ATOM 1706 C C . VAL A 1 213 ? 12.928 52.467 15.207 1.00 11.97 237 VAL A C 1
ATOM 1707 O O . VAL A 1 213 ? 11.899 52.096 15.751 1.00 11.65 237 VAL A O 1
ATOM 1711 N N . SER A 1 214 ? 13.283 53.755 15.135 1.00 11.92 238 SER A N 1
ATOM 1712 C CA . SER A 1 214 ? 12.449 54.839 15.605 1.00 12.84 238 SER A CA 1
ATOM 1713 C C . SER A 1 214 ? 11.296 55.079 14.620 1.00 11.58 238 SER A C 1
ATOM 1714 O O . SER A 1 214 ? 11.501 55.463 13.476 1.00 10.89 238 SER A O 1
ATOM 1717 N N . SER A 1 215 ? 10.065 54.898 15.065 1.00 12.52 239 SER A N 1
ATOM 1718 C CA . SER A 1 215 ? 8.882 55.119 14.183 1.00 12.34 239 SER A CA 1
ATOM 1719 C C . SER A 1 215 ? 8.803 56.585 13.714 1.00 12.68 239 SER A C 1
ATOM 1720 O O . SER A 1 215 ? 8.254 56.828 12.654 1.00 13.53 239 SER A O 1
ATOM 1723 N N . SER A 1 216 ? 9.405 57.520 14.453 1.00 12.17 240 SER A N 1
ATOM 1724 C CA . SER A 1 216 ? 9.368 58.955 14.046 1.00 14.90 240 SER A CA 1
ATOM 1725 C C . SER A 1 216 ? 10.301 59.194 12.860 1.00 13.52 240 SER A C 1
ATOM 1726 O O . SER A 1 216 ? 10.149 60.193 12.172 1.00 14.58 240 SER A O 1
ATOM 1729 N N . ASN A 1 217 ? 11.257 58.288 12.610 1.00 13.27 241 ASN A N 1
ATOM 1730 C CA . ASN A 1 217 ? 12.395 58.634 11.743 1.00 14.48 241 ASN A CA 1
ATOM 1731 C C . ASN A 1 217 ? 12.480 57.783 10.468 1.00 14.31 241 ASN A C 1
ATOM 1732 O O . ASN A 1 217 ? 13.505 57.824 9.836 1.00 14.66 241 ASN A O 1
ATOM 1737 N N . TYR A 1 218 ? 11.421 57.059 10.082 1.00 12.94 242 TYR A N 1
ATOM 1738 C CA . TYR A 1 218 ? 11.525 56.170 8.954 1.00 13.75 242 TYR A CA 1
ATOM 1739 C C . TYR A 1 218 ? 10.350 56.396 8.006 1.00 12.44 242 TYR A C 1
ATOM 1740 O O . TYR A 1 218 ? 9.228 56.738 8.402 1.00 13.34 242 TYR A O 1
ATOM 1749 N N . HIS A 1 219 ? 10.620 56.188 6.728 1.00 13.41 243 HIS A N 1
ATOM 1750 C CA . HIS A 1 219 ? 9.571 56.103 5.702 1.00 13.58 243 HIS A CA 1
ATOM 1751 C C . HIS A 1 219 ? 9.989 54.973 4.764 1.00 13.40 243 HIS A C 1
ATOM 1752 O O . HIS A 1 219 ? 11.134 54.485 4.830 1.00 12.41 243 HIS A O 1
ATOM 1759 N N . ILE A 1 220 ? 9.038 54.513 3.973 1.00 12.81 244 ILE A N 1
ATOM 1760 C CA . ILE A 1 220 ? 9.251 53.273 3.200 1.00 12.25 244 ILE A CA 1
ATOM 1761 C C . ILE A 1 220 ? 9.019 53.566 1.729 1.00 12.79 244 ILE A C 1
ATOM 1762 O O . ILE A 1 220 ? 8.088 54.291 1.391 1.00 13.74 244 ILE A O 1
ATOM 1767 N N . ASP A 1 221 ? 9.871 52.996 0.871 1.00 12.64 245 ASP A N 1
ATOM 1768 C CA . ASP A 1 221 ? 9.628 53.028 -0.556 1.00 14.12 245 ASP A CA 1
ATOM 1769 C C . ASP A 1 221 ? 9.576 51.587 -1.068 1.00 13.30 245 ASP A C 1
ATOM 1770 O O . ASP A 1 221 ? 10.471 50.797 -0.787 1.00 12.31 245 ASP A O 1
ATOM 1775 N N . VAL A 1 222 ? 8.546 51.280 -1.861 1.00 12.59 246 VAL A N 1
ATOM 1776 C CA . VAL A 1 222 ? 8.369 49.978 -2.476 1.00 11.82 246 VAL A CA 1
ATOM 1777 C C . VAL A 1 222 ? 8.607 50.118 -3.994 1.00 12.24 246 VAL A C 1
ATOM 1778 O O . VAL A 1 222 ? 8.008 51.023 -4.639 1.00 11.51 246 VAL A O 1
ATOM 1782 N N . PHE A 1 223 ? 9.427 49.220 -4.557 1.00 11.36 247 PHE A N 1
ATOM 1783 C CA . PHE A 1 223 ? 9.714 49.187 -5.996 1.00 13.19 247 PHE A CA 1
ATOM 1784 C C . PHE A 1 223 ? 9.233 47.844 -6.518 1.00 12.72 247 PHE A C 1
ATOM 1785 O O . PHE A 1 223 ? 9.668 46.813 -6.040 1.00 13.24 247 PHE A O 1
ATOM 1793 N N . LEU A 1 224 ? 8.323 47.879 -7.485 1.00 12.38 248 LEU A N 1
ATOM 1794 C CA . LEU A 1 224 ? 7.791 46.707 -8.106 1.00 13.56 248 LEU A CA 1
ATOM 1795 C C . LEU A 1 224 ? 8.143 46.733 -9.600 1.00 13.03 248 LEU A C 1
ATOM 1796 O O . LEU A 1 224 ? 8.232 47.800 -10.187 1.00 11.88 248 LEU A O 1
ATOM 1801 N N . TYR A 1 225 ? 8.294 45.551 -10.189 1.00 13.90 249 TYR A N 1
ATOM 1802 C CA . TYR A 1 225 ? 8.713 45.438 -11.596 1.00 16.51 249 TYR A CA 1
ATOM 1803 C C . TYR A 1 225 ? 7.943 44.292 -12.263 1.00 20.50 249 TYR A C 1
ATOM 1804 O O . TYR A 1 225 ? 7.824 43.200 -11.692 1.00 16.91 249 TYR A O 1
ATOM 1813 N N . LYS A 1 226 ? 7.461 44.566 -13.486 1.00 21.92 250 LYS A N 1
ATOM 1814 C CA . LYS A 1 226 ? 6.806 43.604 -14.354 1.00 27.85 250 LYS A CA 1
ATOM 1815 C C . LYS A 1 226 ? 7.811 42.609 -14.940 1.00 26.80 250 LYS A C 1
ATOM 1816 O O . LYS A 1 226 ? 8.997 42.906 -15.082 1.00 29.33 250 LYS A O 1
#

Foldseek 3Di:
DQVVFAWLVPDDLLQLVQVLCQLAPCLQKDKFFFFAFDDDDDLQKTKGAQPARPVQRFGMEIEGAPDSVVCVVGHGAGKIFIAGKDQPPDDDDPPGRYIYDAARIDGRPPFFAPDKQKAKEWEAEQNHTDDIDIDTDRTQKGFPRRVVSRVSSVCCVVPVQRNSPDRQWTWKKKKKAWQVNPDDIDMDTPSPADDRHPVRRRNVCSNNHIDGSVTIHMYMYTYD

InterPro domains:
  IPR006123 Staphylococcal/Streptococcal toxin, beta-grasp domain [PF02876] (146-247)
  IPR006126 Staphylococcal enterotoxin/Streptococcal pyrogenic exotoxin, conserved site [PS00278] (165-188)
  IPR006173 Staphylococcal/Streptococcal toxin, OB-fold [PF01123] (44-132)
  IPR006177 Staphylococcal/streptococcal toxin, bacterial [PR00279] (126-138)
  IPR006177 Staphylococcal/streptococcal toxin, bacterial [PR00279] (165-181)
  IPR008992 Enterotoxin [SSF50203] (26-140)
  IPR013307 Superantigen, staphylococcal/streptococcal toxin, bacterial [PR01898] (90-116)
  IPR013307 Superantigen, staphylococcal/streptococcal toxin, bacterial [PR01898] (124-137)
  IPR013307 Superantigen, staphylococcal/streptococcal toxin, bacterial [PR01898] (165-178)
  IPR013307 Superantigen, staphylococcal/streptococcal toxin, bacterial [PR01898] (178-192)
  IPR013307 Superantigen, staphylococcal/streptococcal toxin, bacterial [PR01898] (231-247)
  IPR016091 Superantigen toxin, C-terminal [SSF54334] (136-249)

Solvent-accessible surface area: 10932 Å² total; per-residue (Å²): 138,102,134,89,16,110,81,4,71,119,20,91,74,73,30,10,121,68,0,25,38,16,3,74,65,105,68,48,34,10,94,41,68,77,63,83,10,93,66,50,80,129,102,47,4,0,0,1,72,115,2,106,13,103,87,57,167,11,53,4,0,17,0,30,4,91,38,51,108,27,0,79,93,15,97,44,102,53,0,2,0,9,0,0,2,10,27,86,146,23,96,17,26,141,142,48,122,13,0,0,0,19,0,2,1,7,63,60,87,89,12,78,32,140,125,80,75,82,3,35,2,58,0,53,50,60,59,120,118,44,158,35,31,71,10,100,2,100,16,31,128,0,3,1,4,5,0,0,0,46,0,5,48,72,0,7,110,87,33,102,2,1,17,104,115,34,48,75,1,29,30,0,7,0,51,0,49,6,70,71,158,144,72,157,30,26,97,39,16,1,5,63,13,128,32,65,48,6,13,75,1,1,102,71,5,12,58,9,105,53,13,49,3,67,20,12,60,0,20,0,57,1,42,122

Nearest PDB structures (foldseek):
  6kry-assembly1_A  TM=1.004E+00  e=2.300E-52  Staphylococcus aureus
  8ybn-assembly1_A  TM=9.010E-01  e=4.317E-24  Staphylococcus aureus
  1goz-assembly2_B  TM=8.921E-01  e=3.823E-24  Staphylococcus aureus
  1d5z-assembly1_C  TM=8.917E-01  e=1.010E-23  Staphylococcus aureus
  1t5x-assembly1_D  TM=8.831E-01  e=3.616E-23  Staphylococcus aureus

Secondary structure (DSSP, 8-state):
-GGGSPPGGGS-HHHHHHHHHHHH-GGGEEEEEEE---B-SSTTEEEEEEEEEGGGTEEEEEEE-S-HHHHHHHTTS-EEEEEEEE-TT----TTS-EEEEES-EEE-TT-EEEEEEEEEEEEEETTEE---EEEEEEESEEEHHHHHHHHHHHHHHHH-SS-TT--S--EEEEEEEETTS-S--EEEETT---SSSHHHHTGGGGG--EEEGGGEEEEEEEE-